Protein AF-A0A1I0HXC8-F1 (afdb_monomer)

Structure (mmCIF, N/CA/C/O backbone):
data_AF-A0A1I0HXC8-F1
#
_entry.id   AF-A0A1I0HXC8-F1
#
loop_
_atom_site.group_PDB
_atom_site.id
_atom_site.type_symbol
_atom_site.label_atom_id
_atom_site.label_alt_id
_atom_site.label_comp_id
_atom_site.label_asym_id
_atom_site.label_entity_id
_atom_site.label_seq_id
_atom_site.pdbx_PDB_ins_code
_atom_site.Cartn_x
_atom_site.Cartn_y
_atom_site.Cartn_z
_atom_site.occupancy
_atom_site.B_iso_or_equiv
_atom_site.auth_seq_id
_atom_site.auth_comp_id
_atom_site.auth_asym_id
_atom_site.auth_atom_id
_atom_site.pdbx_PDB_model_num
ATOM 1 N N . MET A 1 1 ? -51.363 14.131 -4.485 1.00 48.75 1 MET A N 1
ATOM 2 C CA . MET A 1 1 ? -50.932 13.413 -3.259 1.00 48.75 1 MET A CA 1
ATOM 3 C C . MET A 1 1 ? -49.757 12.447 -3.481 1.00 48.75 1 MET A C 1
ATOM 5 O O . MET A 1 1 ? -49.268 11.914 -2.499 1.00 48.75 1 MET A O 1
ATOM 9 N N . ILE A 1 2 ? -49.269 12.245 -4.717 1.00 50.69 2 ILE A N 1
ATOM 10 C CA . ILE A 1 2 ? -48.214 11.257 -5.032 1.00 50.69 2 ILE A CA 1
ATOM 11 C C . ILE A 1 2 ? -46.797 11.885 -5.026 1.00 50.69 2 ILE A C 1
ATOM 13 O O . ILE A 1 2 ? -45.843 11.235 -4.613 1.00 50.69 2 ILE A O 1
ATOM 17 N N . GLU A 1 3 ? -46.649 13.178 -5.350 1.00 42.16 3 GLU A N 1
ATOM 18 C CA . GLU A 1 3 ? -45.334 13.861 -5.391 1.00 42.16 3 GLU A CA 1
ATOM 19 C C . GLU A 1 3 ? -44.672 14.092 -4.021 1.00 42.16 3 GLU A C 1
ATOM 21 O O . GLU A 1 3 ? -43.449 14.072 -3.922 1.00 42.16 3 GLU A O 1
ATOM 26 N N . GLN A 1 4 ? -45.441 14.254 -2.937 1.00 41.28 4 GLN A N 1
ATOM 27 C CA . GLN A 1 4 ? -44.863 14.441 -1.593 1.00 41.28 4 GLN A CA 1
ATOM 28 C C . GLN A 1 4 ? -44.317 13.138 -0.979 1.00 41.28 4 GLN A C 1
ATOM 30 O O . GLN A 1 4 ? -43.534 13.191 -0.028 1.00 41.28 4 GLN A O 1
ATOM 35 N N . SER A 1 5 ? -44.714 11.979 -1.509 1.00 42.66 5 SER A N 1
ATOM 36 C CA . SER A 1 5 ? -44.310 10.660 -1.008 1.00 42.66 5 SER A CA 1
ATOM 37 C C . SER A 1 5 ? -42.947 10.238 -1.568 1.00 42.66 5 SER A C 1
ATOM 39 O O . SER A 1 5 ? -42.084 9.814 -0.804 1.00 42.66 5 SER A O 1
ATOM 41 N N . ALA A 1 6 ? -42.703 10.476 -2.863 1.00 50.31 6 ALA A N 1
ATOM 42 C CA . ALA A 1 6 ? -41.429 10.166 -3.520 1.00 50.31 6 ALA A CA 1
ATOM 43 C C . ALA A 1 6 ? -40.263 11.050 -3.024 1.00 50.31 6 ALA A C 1
ATOM 45 O O . ALA A 1 6 ? -39.146 10.571 -2.826 1.00 50.31 6 ALA A O 1
ATOM 46 N N . ASP A 1 7 ? -40.522 12.332 -2.744 1.00 50.56 7 ASP A N 1
ATOM 47 C CA . ASP A 1 7 ? -39.508 13.268 -2.228 1.00 50.56 7 ASP A CA 1
ATOM 48 C C . ASP A 1 7 ? -39.154 12.986 -0.745 1.00 50.56 7 ASP A C 1
ATOM 50 O O . ASP A 1 7 ? -38.022 13.190 -0.297 1.00 50.56 7 ASP A O 1
ATOM 54 N N . ARG A 1 8 ? -40.088 12.416 0.035 1.00 50.69 8 ARG A N 1
ATOM 55 C CA . ARG A 1 8 ? -39.819 11.929 1.403 1.00 50.69 8 ARG A CA 1
ATOM 56 C C . ARG A 1 8 ? -39.021 10.623 1.417 1.00 50.69 8 ARG A C 1
ATOM 58 O O . ARG A 1 8 ? -38.114 10.491 2.241 1.00 50.69 8 ARG A O 1
ATOM 65 N N . GLU A 1 9 ? -39.304 9.696 0.503 1.00 50.69 9 GLU A N 1
ATOM 66 C CA . GLU A 1 9 ? -38.545 8.446 0.354 1.00 50.69 9 GLU A CA 1
ATOM 67 C C . GLU A 1 9 ? -37.111 8.699 -0.135 1.00 50.69 9 GLU A C 1
ATOM 69 O O . GLU A 1 9 ? -36.164 8.194 0.471 1.00 50.69 9 GLU A O 1
ATOM 74 N N . GLY A 1 10 ? -36.915 9.575 -1.128 1.00 49.78 10 GLY A N 1
ATOM 75 C CA . GLY A 1 10 ? -35.583 9.948 -1.625 1.00 49.78 10 GLY A CA 1
ATOM 76 C C . GLY A 1 10 ? -34.698 10.633 -0.571 1.00 49.78 10 GLY A C 1
ATOM 77 O O . GLY A 1 10 ? -33.504 10.337 -0.462 1.00 49.78 10 GLY A O 1
ATOM 78 N N . ARG A 1 11 ? -35.272 11.501 0.277 1.00 55.66 11 ARG A N 1
ATOM 79 C CA . ARG A 1 11 ? -34.547 12.119 1.407 1.00 55.66 11 ARG A CA 1
ATOM 80 C C . ARG A 1 11 ? -34.251 11.119 2.527 1.00 55.66 11 ARG A C 1
ATOM 82 O O . ARG A 1 11 ? -33.168 11.175 3.111 1.00 55.66 11 ARG A O 1
ATOM 89 N N . GLY A 1 12 ? -35.175 10.197 2.806 1.00 50.25 12 GLY A N 1
ATOM 90 C CA . GLY A 1 12 ? -34.999 9.127 3.789 1.00 50.25 12 GLY A CA 1
ATOM 91 C C . GLY A 1 12 ? -33.905 8.130 3.400 1.00 50.25 12 GLY A C 1
ATOM 92 O O . GLY A 1 12 ? -33.081 7.776 4.244 1.00 50.25 12 GLY A O 1
ATOM 93 N N . GLN A 1 13 ? -33.841 7.743 2.122 1.00 55.69 13 GLN A N 1
ATOM 94 C CA . GLN A 1 13 ? -32.810 6.857 1.574 1.00 55.69 13 GLN A CA 1
ATOM 95 C C . GLN A 1 13 ? -31.428 7.523 1.632 1.00 55.69 13 GLN A C 1
ATOM 97 O O . GLN A 1 13 ? -30.495 6.957 2.194 1.00 55.69 13 GLN A O 1
ATOM 102 N N . LYS A 1 14 ? -31.319 8.779 1.173 1.00 54.75 14 LYS A N 1
ATOM 103 C CA . LYS A 1 14 ? -30.066 9.556 1.177 1.00 54.75 14 LYS A CA 1
ATOM 104 C C . LYS A 1 14 ? -29.538 9.840 2.587 1.00 54.75 14 LYS A C 1
ATOM 106 O O . LYS A 1 14 ? -28.330 9.887 2.806 1.00 54.75 14 LYS A O 1
ATOM 111 N N . HIS A 1 15 ? -30.425 10.041 3.561 1.00 59.41 15 HIS A N 1
ATOM 112 C CA . HIS A 1 15 ? -30.030 10.204 4.962 1.00 59.41 15 HIS A CA 1
ATOM 113 C C . HIS A 1 15 ? -29.574 8.878 5.588 1.00 59.41 15 HIS A C 1
ATOM 115 O O . HIS A 1 15 ? -28.667 8.869 6.423 1.00 59.41 15 HIS A O 1
ATOM 121 N N . ARG A 1 16 ? -30.198 7.757 5.206 1.00 68.06 16 ARG A N 1
ATOM 122 C CA . ARG A 1 16 ? -29.801 6.421 5.661 1.00 68.06 16 ARG A CA 1
ATOM 123 C C . ARG A 1 16 ? -28.420 6.062 5.111 1.00 68.06 16 ARG A C 1
ATOM 125 O O . ARG A 1 16 ? -27.560 5.697 5.897 1.00 68.06 16 ARG A O 1
ATOM 132 N N . ASP A 1 17 ? -28.192 6.314 3.826 1.00 70.56 17 ASP A N 1
ATOM 133 C CA . ASP A 1 17 ? -26.922 6.099 3.123 1.00 70.56 17 ASP A CA 1
ATOM 134 C C . ASP A 1 17 ? -25.765 6.903 3.743 1.00 70.56 17 ASP A C 1
ATOM 136 O O . ASP A 1 17 ? -24.746 6.357 4.153 1.00 70.56 17 ASP A O 1
ATOM 140 N N . ARG A 1 18 ? -25.992 8.196 4.015 1.00 74.62 18 ARG A N 1
ATOM 141 C CA . ARG A 1 18 ? -25.019 9.046 4.726 1.00 74.62 18 ARG A CA 1
ATOM 142 C C . ARG A 1 18 ? -24.671 8.546 6.127 1.00 74.62 18 ARG A C 1
ATOM 144 O O . ARG A 1 18 ? -23.549 8.744 6.590 1.00 74.62 18 ARG A O 1
ATOM 151 N N . ARG A 1 19 ? -25.639 7.957 6.835 1.00 73.06 19 ARG A N 1
ATOM 152 C CA . ARG A 1 19 ? -25.405 7.380 8.164 1.00 73.06 19 ARG A CA 1
ATOM 153 C C . ARG A 1 19 ? -24.614 6.078 8.051 1.00 73.06 19 ARG A C 1
ATOM 155 O O . ARG A 1 19 ? -23.717 5.874 8.864 1.00 73.06 19 ARG A O 1
ATOM 162 N N . THR A 1 20 ? -24.908 5.266 7.035 1.00 81.56 20 THR A N 1
ATOM 163 C CA . THR A 1 20 ? -24.158 4.054 6.688 1.00 81.56 20 THR A CA 1
ATOM 164 C C . THR A 1 20 ? -22.688 4.378 6.430 1.00 81.56 20 THR A C 1
ATOM 166 O O . THR A 1 20 ? -21.809 3.847 7.108 1.00 81.56 20 THR A O 1
ATOM 169 N N . ASP A 1 21 ? -22.420 5.345 5.553 1.00 84.94 21 ASP A N 1
ATOM 170 C CA . ASP A 1 21 ? -21.060 5.773 5.209 1.00 84.94 21 ASP A CA 1
ATOM 171 C C . ASP A 1 21 ? -20.293 6.333 6.402 1.00 84.94 21 ASP A C 1
ATOM 173 O O . ASP A 1 21 ? -19.100 6.075 6.573 1.00 84.94 21 ASP A O 1
ATOM 177 N N . ARG A 1 22 ? -20.973 7.119 7.242 1.00 89.00 22 ARG A N 1
ATOM 178 C CA . ARG A 1 22 ? -20.357 7.704 8.430 1.00 89.00 22 ARG A CA 1
ATOM 179 C C . ARG A 1 22 ? -19.921 6.623 9.414 1.00 89.00 22 ARG A C 1
ATOM 181 O O . ARG A 1 22 ? -18.763 6.619 9.817 1.00 89.00 22 ARG A O 1
ATOM 188 N N . THR A 1 23 ? -20.815 5.700 9.762 1.00 91.81 23 THR A N 1
ATOM 189 C CA . THR A 1 23 ? -20.491 4.622 10.703 1.00 91.81 23 THR A CA 1
ATOM 190 C C . THR A 1 23 ? -19.412 3.696 10.142 1.00 91.81 23 THR A C 1
ATOM 192 O O . THR A 1 23 ? -18.503 3.310 10.873 1.00 91.81 23 THR A O 1
ATOM 195 N N . ARG A 1 24 ? -19.438 3.403 8.836 1.00 93.12 24 ARG A N 1
ATOM 196 C CA . ARG A 1 24 ? -18.366 2.655 8.164 1.00 93.12 24 ARG A CA 1
ATOM 197 C C . ARG A 1 24 ? -17.007 3.341 8.337 1.00 93.12 24 ARG A C 1
ATOM 199 O O . ARG A 1 24 ? -16.054 2.699 8.766 1.00 93.12 24 ARG A O 1
ATOM 206 N N . LYS A 1 25 ? -16.928 4.654 8.091 1.00 90.94 25 LYS A N 1
ATOM 207 C CA . LYS A 1 25 ? -15.699 5.451 8.274 1.00 90.94 25 LYS A CA 1
ATOM 208 C C . LYS A 1 25 ? -15.216 5.488 9.722 1.00 90.94 25 LYS A C 1
ATOM 210 O O . LYS A 1 25 ? -14.010 5.443 9.960 1.00 90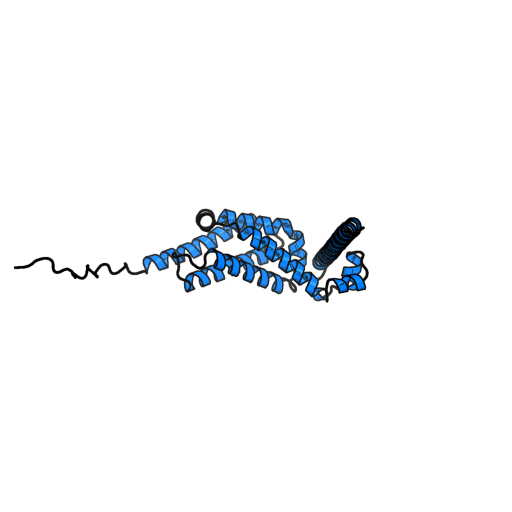.94 25 LYS A O 1
ATOM 215 N N . GLU A 1 26 ? -16.136 5.564 10.681 1.00 93.88 26 GLU A N 1
ATOM 216 C CA . GLU A 1 26 ? -15.817 5.524 12.112 1.00 93.88 26 GLU A CA 1
ATOM 217 C C . GLU A 1 26 ? -15.200 4.166 12.495 1.00 93.88 26 GLU A C 1
ATOM 219 O O . GLU A 1 26 ? -14.165 4.141 13.164 1.00 93.88 26 GLU A O 1
ATOM 224 N N . ILE A 1 27 ? -15.750 3.053 11.987 1.00 96.12 27 ILE A N 1
ATOM 225 C CA . ILE A 1 27 ? -15.202 1.700 12.189 1.00 96.12 27 ILE A CA 1
ATOM 226 C C . ILE A 1 27 ? -13.804 1.561 11.576 1.00 96.12 27 ILE A C 1
ATOM 228 O O . ILE A 1 27 ? -12.892 1.096 12.260 1.00 96.12 27 ILE A O 1
ATOM 232 N N . LEU A 1 28 ? -13.611 1.994 10.325 1.00 91.81 28 LEU A N 1
ATOM 233 C CA . LEU A 1 28 ? -12.300 1.951 9.661 1.00 91.81 28 LEU A CA 1
ATOM 234 C C . LEU A 1 28 ? -11.253 2.754 10.437 1.00 91.81 28 LEU A C 1
ATOM 236 O O . LEU A 1 28 ? -10.152 2.276 10.690 1.00 91.81 28 LEU A O 1
ATOM 240 N N . SER A 1 29 ? -11.619 3.960 10.876 1.00 89.31 29 SER A N 1
ATOM 241 C CA . SER A 1 29 ? -10.724 4.836 11.637 1.00 89.31 29 SER A CA 1
ATOM 242 C C . SER A 1 29 ? -10.365 4.248 13.004 1.00 89.31 29 SER A C 1
ATOM 244 O O . SER A 1 29 ? -9.238 4.404 13.470 1.00 89.31 29 SER A O 1
ATOM 246 N N . ALA A 1 30 ? -11.315 3.580 13.663 1.00 94.00 30 ALA A N 1
ATOM 247 C CA . ALA A 1 30 ? -11.081 2.891 14.926 1.00 94.00 30 ALA A CA 1
ATOM 248 C C . ALA A 1 30 ? -10.145 1.690 14.755 1.00 94.00 30 ALA A C 1
ATOM 250 O O . ALA A 1 30 ? -9.174 1.563 15.499 1.00 94.00 30 ALA A O 1
ATOM 251 N N . MET A 1 31 ? -10.400 0.852 13.748 1.00 91.75 31 MET A N 1
ATOM 252 C CA . MET A 1 31 ? -9.528 -0.269 13.399 1.00 91.75 31 MET A CA 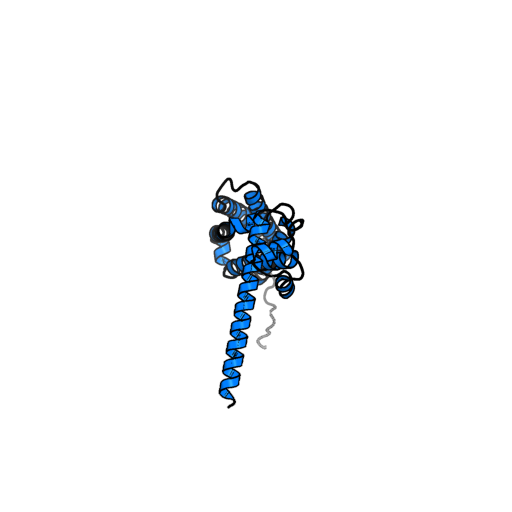1
ATOM 253 C C . MET A 1 31 ? -8.107 0.212 13.107 1.00 91.75 31 MET A C 1
ATOM 255 O O . MET A 1 31 ? -7.145 -0.321 13.652 1.00 91.75 31 MET A O 1
ATOM 259 N N . PHE A 1 32 ? -7.988 1.288 12.333 1.00 84.81 32 PHE A N 1
ATOM 260 C CA . PHE A 1 32 ? -6.714 1.898 12.003 1.00 84.81 32 PHE A CA 1
ATOM 261 C C . PHE A 1 32 ? -5.908 2.314 13.253 1.00 84.81 32 PHE A C 1
ATOM 263 O O . PHE A 1 32 ? -4.746 1.937 13.412 1.00 84.81 32 PHE A O 1
ATOM 270 N N . ARG A 1 33 ? -6.539 3.018 14.203 1.00 86.00 33 ARG A N 1
ATOM 271 C CA . ARG A 1 33 ? -5.888 3.397 15.472 1.00 86.00 33 ARG A CA 1
ATOM 272 C C . ARG A 1 33 ? -5.469 2.192 16.316 1.00 86.00 33 ARG A C 1
ATOM 274 O O . ARG A 1 33 ? -4.495 2.289 17.062 1.00 86.00 33 ARG A O 1
ATOM 281 N N . LEU A 1 34 ? -6.212 1.088 16.242 1.00 89.94 34 LEU A N 1
ATOM 282 C CA . LEU A 1 34 ? -5.912 -0.139 16.980 1.00 89.94 34 LEU A CA 1
ATOM 283 C C . LEU A 1 34 ? -4.725 -0.894 16.370 1.00 89.94 34 LEU A C 1
ATOM 285 O O . LEU A 1 34 ? -3.844 -1.301 17.126 1.00 89.94 34 LEU A O 1
ATOM 289 N N . LEU A 1 35 ? -4.660 -0.999 15.039 1.00 84.62 35 LEU A N 1
ATOM 290 C CA . LEU A 1 35 ? -3.526 -1.585 14.312 1.00 84.62 35 LEU A CA 1
ATOM 291 C C . LEU A 1 35 ? -2.215 -0.836 14.598 1.00 84.62 35 LEU A C 1
ATOM 293 O O . LEU A 1 35 ? -1.175 -1.449 14.801 1.00 84.62 35 LEU A O 1
ATOM 297 N N . GLY A 1 36 ? -2.276 0.489 14.775 1.00 78.69 36 GLY A N 1
ATOM 298 C CA . GLY A 1 36 ? -1.133 1.294 15.231 1.00 78.69 36 GLY A CA 1
ATOM 299 C C . GLY A 1 36 ? -0.578 0.933 16.619 1.00 78.69 36 GLY A C 1
ATOM 300 O O . GLY A 1 36 ? 0.475 1.438 17.002 1.00 78.69 36 GLY A O 1
ATOM 301 N N . ARG A 1 37 ? -1.279 0.106 17.406 1.00 83.94 37 ARG A N 1
ATOM 302 C CA . ARG A 1 37 ? -0.920 -0.218 18.799 1.00 83.94 37 ARG A CA 1
ATOM 303 C C . ARG A 1 37 ? -0.686 -1.709 19.041 1.00 83.94 37 ARG A C 1
ATOM 305 O O . ARG A 1 37 ? 0.025 -2.044 19.986 1.00 83.94 37 ARG A O 1
ATOM 312 N N . LYS A 1 38 ? -1.314 -2.595 18.262 1.00 84.31 38 LYS A N 1
ATOM 313 C CA . LYS A 1 38 ? -1.267 -4.053 18.449 1.00 84.31 38 LYS A CA 1
ATOM 314 C C . LYS A 1 38 ? -1.647 -4.802 17.162 1.00 84.31 38 LYS A C 1
ATOM 316 O O . LYS A 1 38 ? -2.411 -4.250 16.373 1.00 84.31 38 LYS A O 1
ATOM 321 N N . PRO A 1 39 ? -1.166 -6.044 16.972 1.00 84.69 39 PRO A N 1
ATOM 322 C CA . PRO A 1 39 ? -1.456 -6.825 15.768 1.00 84.69 39 PRO A CA 1
ATOM 323 C C . PRO A 1 39 ? -2.941 -7.191 15.653 1.00 84.69 39 PRO A C 1
ATOM 325 O O . PRO A 1 39 ? -3.637 -7.302 16.675 1.00 84.69 39 PRO A O 1
ATOM 328 N N . LEU A 1 40 ? -3.406 -7.456 14.423 1.00 86.19 40 LEU A N 1
ATOM 329 C CA . LEU A 1 40 ? -4.787 -7.871 14.127 1.00 86.19 40 LEU A 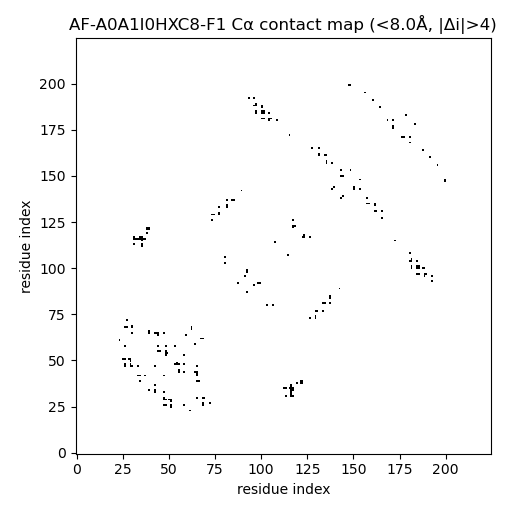CA 1
ATOM 330 C C . LEU A 1 40 ? -5.270 -9.004 15.038 1.00 86.19 40 LEU A C 1
ATOM 332 O O . LEU A 1 40 ? -6.396 -8.963 15.541 1.00 86.19 40 LEU A O 1
ATOM 336 N N . SER A 1 41 ? -4.409 -9.998 15.271 1.00 87.00 41 SER A N 1
ATOM 337 C CA . SER A 1 41 ? -4.686 -11.206 16.061 1.00 87.00 41 SER A CA 1
ATOM 338 C C . SER A 1 41 ? -5.191 -10.913 17.483 1.00 87.00 41 SER A C 1
ATOM 340 O O . SER A 1 41 ? -5.872 -11.743 18.088 1.00 87.00 41 SER A O 1
ATOM 342 N N . GLN A 1 42 ? -4.903 -9.718 18.009 1.00 90.62 42 GLN A N 1
ATOM 343 C CA . GLN A 1 42 ? -5.285 -9.266 19.347 1.00 90.62 42 GLN A CA 1
ATOM 344 C C . GLN A 1 42 ? -6.405 -8.215 19.345 1.00 90.62 42 GLN A C 1
ATOM 346 O O . GLN A 1 42 ? -6.797 -7.735 20.415 1.00 90.62 42 GLN A O 1
ATOM 351 N N . ILE A 1 43 ? -6.908 -7.800 18.180 1.00 92.44 43 ILE A N 1
ATOM 352 C CA . ILE A 1 43 ? -7.984 -6.812 18.065 1.00 92.44 43 ILE A CA 1
ATOM 353 C C . ILE A 1 43 ? -9.340 -7.516 18.152 1.00 92.44 43 ILE A C 1
ATOM 355 O O . ILE A 1 43 ? -9.654 -8.414 17.376 1.00 92.44 43 ILE A O 1
ATOM 359 N N . THR A 1 44 ? -10.193 -7.073 19.080 1.00 97.06 44 THR A N 1
ATOM 360 C CA . THR A 1 44 ? -11.548 -7.619 19.239 1.00 97.06 44 THR A CA 1
ATOM 361 C C . THR A 1 44 ? -12.628 -6.674 18.711 1.00 97.06 44 THR A C 1
ATOM 363 O O . THR A 1 44 ? -12.494 -5.452 18.748 1.00 97.06 44 THR A O 1
ATOM 366 N N . VAL A 1 45 ? -13.779 -7.234 18.318 1.00 97.88 45 VAL A N 1
ATOM 367 C CA . VAL A 1 45 ? -14.976 -6.451 17.941 1.00 97.88 45 VAL A CA 1
ATOM 368 C C . VAL A 1 45 ? -15.391 -5.474 19.046 1.00 97.88 45 VAL A C 1
ATOM 370 O O . VAL A 1 45 ? -15.857 -4.376 18.759 1.00 97.88 45 VAL A O 1
ATOM 373 N N . THR A 1 46 ? -15.237 -5.860 20.315 1.00 97.81 46 THR A N 1
ATOM 374 C CA . THR A 1 46 ? -15.582 -5.003 21.459 1.00 97.81 46 THR A CA 1
ATOM 375 C C . THR A 1 46 ? -14.720 -3.746 21.497 1.00 97.81 46 THR A C 1
ATOM 377 O O . THR A 1 46 ? -15.235 -2.664 21.762 1.00 97.81 46 THR A O 1
ATOM 380 N N . GLU A 1 47 ? -13.426 -3.878 21.223 1.00 97.69 47 GLU A N 1
ATOM 381 C CA . GLU A 1 47 ? -12.506 -2.744 21.218 1.00 97.69 47 GLU A CA 1
ATOM 382 C C . GLU A 1 47 ? -12.747 -1.834 20.024 1.00 97.69 47 GLU A C 1
ATOM 384 O O . GLU A 1 47 ? -12.814 -0.626 20.216 1.00 97.69 47 GLU A O 1
ATOM 389 N N . ILE A 1 48 ? -12.973 -2.396 18.831 1.00 97.69 48 ILE A N 1
ATOM 390 C CA . ILE A 1 48 ? -13.326 -1.598 17.647 1.00 97.69 48 ILE A CA 1
ATOM 391 C C . ILE A 1 48 ? -14.622 -0.828 17.901 1.00 97.69 48 ILE A C 1
ATOM 393 O O . ILE A 1 48 ? -14.681 0.375 17.669 1.00 97.69 48 ILE A O 1
ATOM 397 N N . ALA A 1 49 ? -15.654 -1.501 18.419 1.00 97.56 49 ALA A N 1
ATOM 398 C CA . ALA A 1 49 ? -16.938 -0.873 18.706 1.00 97.56 49 ALA A CA 1
ATOM 399 C C . ALA A 1 49 ? -16.801 0.262 19.735 1.00 97.56 49 ALA A C 1
ATOM 401 O O . ALA A 1 49 ? -17.380 1.328 19.551 1.00 97.56 49 ALA A O 1
ATOM 402 N N . LYS A 1 50 ? -15.990 0.060 20.781 1.00 97.69 50 LYS A N 1
ATOM 403 C CA . LYS A 1 50 ? -15.703 1.086 21.790 1.00 97.69 50 LYS A CA 1
ATOM 404 C C . LYS A 1 50 ? -14.929 2.271 21.204 1.00 97.69 50 LYS A C 1
ATOM 406 O O . LYS A 1 50 ? -15.278 3.411 21.472 1.00 97.69 50 LYS A O 1
ATOM 411 N N . GLU A 1 51 ? -13.891 2.007 20.417 1.00 97.12 51 GLU A N 1
ATOM 412 C CA . GLU A 1 51 ? -13.030 3.028 19.803 1.00 97.12 51 GLU A CA 1
ATOM 413 C C . GLU A 1 51 ? -13.754 3.821 18.694 1.00 97.12 51 GLU A C 1
ATOM 415 O O . GLU A 1 51 ? -13.395 4.968 18.423 1.00 97.12 51 GLU A O 1
ATOM 420 N N . ALA A 1 52 ? -14.777 3.229 18.067 1.00 96.31 52 ALA A N 1
ATOM 421 C CA . ALA A 1 52 ? -15.654 3.868 17.081 1.00 96.31 52 ALA A CA 1
ATOM 422 C C . ALA A 1 52 ? -16.908 4.526 17.692 1.00 96.31 52 ALA A C 1
ATOM 424 O O . ALA A 1 52 ? -17.688 5.106 16.945 1.00 96.31 52 ALA A O 1
ATOM 425 N N . ASP A 1 53 ? -17.119 4.425 19.010 1.00 96.50 53 ASP A N 1
ATOM 426 C CA . ASP A 1 53 ? -18.330 4.887 19.710 1.00 96.50 53 ASP A CA 1
ATOM 427 C C . ASP A 1 53 ? -19.645 4.303 19.143 1.00 96.50 53 ASP A C 1
ATOM 429 O O . ASP A 1 53 ? -20.631 4.994 18.880 1.00 96.50 53 ASP A O 1
ATOM 433 N N . ILE A 1 54 ? -19.668 2.981 18.932 1.00 96.19 54 ILE A N 1
ATOM 434 C CA . ILE A 1 54 ? -20.841 2.249 18.436 1.00 96.19 54 ILE A CA 1
ATOM 435 C C . ILE A 1 54 ? -21.165 1.019 19.286 1.00 96.19 54 ILE A C 1
ATOM 437 O O . ILE A 1 54 ? -20.330 0.436 19.975 1.00 96.19 54 ILE A O 1
ATOM 441 N N . ASN A 1 55 ? -22.401 0.534 19.167 1.00 95.75 55 ASN A N 1
ATOM 442 C CA . ASN A 1 55 ? -22.778 -0.758 19.732 1.00 95.75 55 ASN A CA 1
ATOM 443 C C . ASN A 1 55 ? -22.162 -1.917 18.933 1.00 95.75 55 ASN A C 1
ATOM 445 O O . ASN A 1 55 ? -22.134 -1.888 17.702 1.00 95.75 55 ASN A O 1
ATOM 449 N N . ARG A 1 56 ? -21.805 -3.020 19.608 1.00 96.56 56 ARG A N 1
ATOM 450 C CA . ARG A 1 56 ? -21.328 -4.256 18.944 1.00 96.56 56 ARG A CA 1
ATOM 451 C C . ARG A 1 56 ? -22.306 -4.783 17.886 1.00 96.56 56 ARG A C 1
ATOM 453 O O . ARG A 1 56 ? -21.884 -5.268 16.846 1.00 96.56 56 ARG A O 1
ATOM 460 N N . LYS A 1 57 ? -23.618 -4.662 18.123 1.00 96.06 57 LYS A N 1
ATOM 461 C CA . LYS A 1 57 ? -24.647 -5.041 17.136 1.00 96.06 57 LYS A CA 1
ATOM 462 C C . LYS A 1 57 ? -24.566 -4.186 15.865 1.00 96.06 57 LYS A C 1
ATOM 464 O O . LYS A 1 57 ? -24.788 -4.702 14.774 1.00 96.06 57 LYS A O 1
ATOM 469 N N . THR A 1 58 ? -24.224 -2.905 16.007 1.00 94.31 58 THR A N 1
ATOM 470 C CA . THR A 1 58 ? -23.997 -2.006 14.872 1.00 94.31 58 THR A CA 1
ATOM 471 C C . THR A 1 58 ? -22.788 -2.465 14.070 1.00 94.31 58 THR A C 1
ATOM 473 O O . THR A 1 58 ? -22.911 -2.569 12.862 1.00 94.31 58 THR A O 1
ATOM 476 N N . PHE A 1 59 ? -21.671 -2.831 14.713 1.00 97.06 59 PHE A N 1
ATOM 477 C CA . PHE A 1 59 ? -20.496 -3.373 14.013 1.00 97.06 59 PHE A CA 1
ATOM 478 C C . PHE A 1 59 ? -20.861 -4.552 13.098 1.00 97.06 59 PHE A C 1
ATOM 480 O O . PHE A 1 59 ? -20.559 -4.522 11.908 1.00 97.06 59 PHE A O 1
ATOM 487 N N . TYR A 1 60 ? -21.599 -5.536 13.626 1.00 96.06 60 TYR A N 1
ATOM 488 C CA . TYR A 1 60 ? -22.011 -6.721 12.863 1.00 96.06 60 TYR A CA 1
ATOM 489 C C . TYR A 1 60 ? -23.004 -6.439 11.726 1.00 96.06 60 TYR A C 1
ATOM 491 O O . TYR A 1 60 ? -23.298 -7.331 10.939 1.00 96.06 60 TYR A O 1
ATOM 499 N N . THR A 1 61 ? -23.525 -5.214 11.619 1.00 95.31 61 THR A N 1
ATOM 500 C CA . THR A 1 61 ? -24.306 -4.787 10.447 1.00 95.31 61 THR A CA 1
ATOM 501 C C . THR A 1 61 ? -23.404 -4.487 9.242 1.00 95.31 61 THR A C 1
ATOM 503 O O . THR A 1 61 ? -23.876 -4.549 8.114 1.00 95.31 61 THR A O 1
ATOM 506 N N . TYR A 1 62 ? -22.122 -4.177 9.472 1.00 94.31 62 TYR A N 1
ATOM 507 C CA . TYR A 1 62 ? -21.157 -3.809 8.430 1.00 94.31 62 TYR A CA 1
ATOM 508 C C . TYR A 1 62 ? -20.104 -4.892 8.200 1.00 94.31 62 TYR A C 1
ATOM 510 O O . TYR A 1 62 ? -19.739 -5.142 7.058 1.00 94.31 62 TYR A O 1
ATOM 518 N N . TYR A 1 63 ? -19.627 -5.545 9.265 1.00 96.62 63 TYR A N 1
ATOM 519 C CA . TYR A 1 63 ? -18.500 -6.474 9.182 1.00 96.62 63 TYR A CA 1
ATOM 520 C C . TYR A 1 63 ? -18.738 -7.744 9.987 1.00 96.62 63 TYR A C 1
ATOM 522 O O . TYR A 1 63 ? -19.242 -7.709 11.110 1.00 96.62 63 TYR A O 1
ATOM 530 N N . ALA A 1 64 ? -18.307 -8.877 9.435 1.00 96.06 64 ALA A N 1
ATOM 531 C CA . ALA A 1 64 ? -18.414 -10.167 10.109 1.00 96.06 64 ALA A CA 1
ATOM 532 C C . ALA A 1 64 ? -17.425 -10.301 11.281 1.00 96.06 64 ALA A C 1
ATOM 534 O O . ALA A 1 64 ? -17.738 -10.928 12.292 1.00 96.06 64 ALA A O 1
ATOM 535 N N . ASN A 1 65 ? -16.226 -9.730 11.150 1.00 95.81 65 ASN A N 1
ATOM 536 C CA . ASN A 1 65 ? -15.133 -9.836 12.115 1.00 95.81 65 ASN A CA 1
ATOM 537 C C . ASN A 1 65 ? -14.093 -8.711 11.878 1.00 95.81 65 ASN A C 1
ATOM 539 O O . ASN A 1 65 ? -14.218 -7.977 10.898 1.00 95.81 65 ASN A O 1
ATOM 543 N N . PRO A 1 66 ? -13.083 -8.549 12.757 1.00 94.50 66 PRO A N 1
ATOM 544 C CA . PRO A 1 66 ? -12.008 -7.567 12.573 1.00 94.50 66 PRO A CA 1
ATOM 545 C C . PRO A 1 66 ? -11.211 -7.724 11.270 1.00 94.50 66 PRO A C 1
ATOM 547 O O . PRO A 1 66 ? -10.861 -6.717 10.663 1.00 94.50 66 PRO A O 1
ATOM 550 N N . ALA A 1 67 ? -10.974 -8.958 10.809 1.00 90.88 67 ALA A N 1
ATOM 551 C CA . ALA A 1 67 ? -10.227 -9.213 9.574 1.00 90.88 67 ALA A CA 1
ATOM 552 C C . ALA A 1 67 ? -10.940 -8.633 8.342 1.00 90.88 67 ALA A C 1
ATOM 554 O O . ALA A 1 67 ? -10.294 -8.009 7.514 1.00 90.88 67 ALA A O 1
ATOM 555 N N . ALA A 1 68 ? -12.274 -8.705 8.282 1.00 94.25 68 ALA A N 1
ATOM 556 C CA . ALA A 1 68 ? -13.053 -8.077 7.212 1.00 94.25 68 ALA A CA 1
ATOM 557 C C . ALA A 1 68 ? -12.902 -6.542 7.175 1.00 94.25 68 ALA A C 1
ATOM 559 O O . ALA A 1 68 ? -13.019 -5.935 6.114 1.00 94.25 68 ALA A O 1
ATOM 560 N N . VAL A 1 69 ? -12.645 -5.901 8.323 1.00 93.50 69 VAL A N 1
ATOM 561 C CA . VAL A 1 69 ? -12.354 -4.459 8.370 1.00 93.50 69 VAL A CA 1
ATOM 562 C C . VAL A 1 69 ? -10.957 -4.184 7.819 1.00 93.50 69 VAL A C 1
ATOM 564 O O . VAL A 1 69 ? -10.777 -3.228 7.072 1.00 93.50 69 VAL A O 1
ATOM 567 N N . GLN A 1 70 ? -9.975 -5.018 8.172 1.00 87.88 70 GLN A N 1
ATOM 568 C CA . GLN A 1 70 ? -8.624 -4.916 7.622 1.00 87.88 70 GLN A CA 1
ATOM 569 C C . GLN A 1 70 ? -8.605 -5.154 6.112 1.00 87.88 70 GLN A C 1
ATOM 571 O O . GLN A 1 70 ? -7.964 -4.388 5.403 1.00 87.88 70 GLN A O 1
ATOM 576 N N . ASP A 1 71 ? -9.340 -6.146 5.612 1.00 89.62 71 ASP A N 1
ATOM 577 C CA . ASP A 1 71 ? -9.450 -6.398 4.175 1.00 89.62 71 ASP A CA 1
ATOM 578 C C . ASP A 1 71 ? -9.924 -5.153 3.427 1.00 89.62 71 ASP A C 1
ATOM 580 O O . ASP A 1 71 ? -9.340 -4.773 2.418 1.00 89.62 71 ASP A O 1
ATOM 584 N N . GLU A 1 72 ? -10.931 -4.464 3.962 1.00 90.88 72 GLU A N 1
ATOM 585 C CA . GLU A 1 72 ? -11.445 -3.240 3.361 1.00 90.88 72 GLU A CA 1
ATOM 586 C C . GLU A 1 72 ? -10.436 -2.078 3.399 1.00 90.88 72 GLU A C 1
ATOM 588 O O . GLU A 1 72 ? -10.341 -1.303 2.444 1.00 90.88 72 GLU A O 1
ATOM 593 N N . ILE A 1 73 ? -9.683 -1.958 4.495 1.00 85.94 73 ILE A N 1
ATOM 594 C CA . ILE A 1 73 ? -8.578 -1.002 4.651 1.00 85.94 73 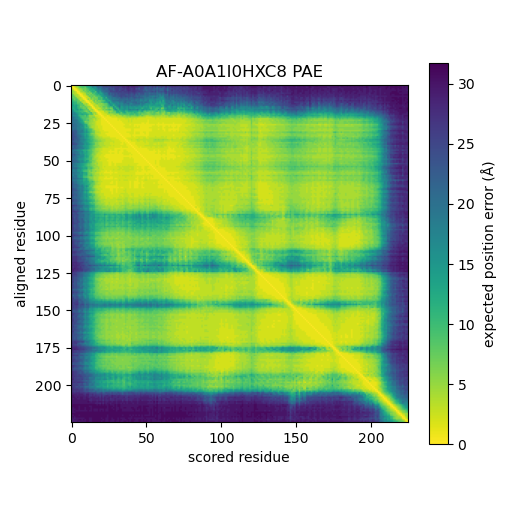ILE A CA 1
ATOM 595 C C . ILE A 1 73 ? -7.498 -1.272 3.593 1.00 85.94 73 ILE A C 1
ATOM 597 O O . ILE A 1 73 ? -7.063 -0.344 2.911 1.00 85.94 73 ILE A O 1
ATOM 601 N N . GLU A 1 74 ? -7.088 -2.529 3.426 1.00 86.25 74 GLU A N 1
ATOM 602 C CA . GLU A 1 74 ? -6.113 -2.947 2.416 1.00 86.25 74 GLU A CA 1
ATOM 603 C C . GLU A 1 74 ? -6.621 -2.690 0.992 1.00 86.25 74 GLU A C 1
ATOM 605 O O . GLU A 1 74 ? -5.886 -2.161 0.162 1.00 86.25 74 GLU A O 1
ATOM 610 N N . ASP A 1 75 ? -7.884 -3.001 0.706 1.00 88.31 75 ASP A N 1
ATOM 611 C CA . ASP A 1 75 ? -8.478 -2.776 -0.613 1.00 88.31 75 ASP A CA 1
ATOM 612 C C . ASP A 1 75 ? -8.545 -1.280 -0.951 1.00 88.31 75 ASP A C 1
ATOM 614 O O . ASP A 1 75 ? -8.345 -0.881 -2.100 1.00 88.31 75 ASP A O 1
ATOM 618 N N . GLU A 1 76 ? -8.804 -0.425 0.041 1.00 84.69 76 GLU A N 1
ATOM 619 C CA . GLU A 1 76 ? -8.767 1.025 -0.137 1.00 84.69 76 GLU A CA 1
ATOM 620 C C . GLU A 1 76 ? -7.353 1.535 -0.430 1.00 84.69 76 GLU A C 1
ATOM 622 O O . GLU A 1 76 ? -7.179 2.373 -1.316 1.00 84.69 76 GLU A O 1
ATOM 627 N N . LEU A 1 77 ? -6.336 0.993 0.244 1.00 80.88 77 LEU A N 1
ATOM 628 C CA . LEU A 1 77 ? -4.941 1.301 -0.073 1.00 80.88 77 LEU A CA 1
ATOM 629 C C . LEU A 1 77 ? -4.601 0.922 -1.508 1.00 80.88 77 LEU A C 1
ATOM 631 O O . LEU A 1 77 ? -4.075 1.734 -2.268 1.00 80.88 77 LEU A O 1
ATOM 635 N N . VAL A 1 78 ? -4.937 -0.306 -1.887 1.00 85.19 78 VAL A N 1
ATOM 636 C CA . VAL A 1 78 ? -4.695 -0.830 -3.228 1.00 85.19 78 VAL A CA 1
ATOM 637 C C . VAL A 1 78 ? -5.370 0.050 -4.278 1.00 85.19 78 VAL A C 1
ATOM 639 O O . VAL A 1 78 ? -4.739 0.377 -5.280 1.00 85.19 78 VAL A O 1
ATOM 642 N N . ARG A 1 79 ? -6.604 0.514 -4.030 1.00 86.50 79 ARG A N 1
ATOM 643 C CA . ARG A 1 79 ? -7.293 1.474 -4.907 1.00 86.50 79 ARG A CA 1
ATOM 644 C C . ARG A 1 79 ? -6.550 2.803 -5.028 1.00 86.50 79 ARG A C 1
ATOM 646 O O . ARG A 1 79 ? -6.440 3.321 -6.136 1.00 86.50 79 ARG A O 1
ATOM 653 N N . GLN A 1 80 ? -6.034 3.357 -3.932 1.00 82.31 80 GLN A N 1
ATOM 654 C CA . GLN A 1 80 ? -5.300 4.629 -3.959 1.00 82.31 80 GLN A CA 1
ATOM 655 C C . GLN A 1 80 ? -3.981 4.522 -4.730 1.00 82.31 80 GLN A C 1
ATOM 657 O O . GLN A 1 80 ? -3.675 5.400 -5.537 1.00 82.31 80 GLN A O 1
ATOM 662 N N . PHE A 1 81 ? -3.228 3.437 -4.529 1.00 80.81 81 PHE A N 1
ATOM 663 C CA . PHE A 1 81 ? -2.032 3.157 -5.327 1.00 80.81 81 PHE A CA 1
ATOM 664 C C . PHE A 1 81 ? -2.378 2.922 -6.794 1.00 80.81 81 PHE A C 1
ATOM 666 O O . PHE A 1 81 ? -1.770 3.545 -7.660 1.00 80.81 81 PHE A O 1
ATOM 673 N N . GLY A 1 82 ? -3.382 2.090 -7.076 1.00 83.81 82 GLY A N 1
ATOM 674 C CA . GLY A 1 82 ? -3.839 1.822 -8.436 1.00 83.81 82 GLY A CA 1
ATOM 675 C C . GLY A 1 82 ? -4.219 3.106 -9.169 1.00 83.81 82 GLY A C 1
ATOM 676 O O . GLY A 1 82 ? -3.740 3.338 -10.272 1.00 83.81 82 GLY A O 1
ATOM 677 N N . ALA A 1 83 ? -4.979 4.000 -8.530 1.00 83.50 83 ALA A N 1
ATOM 678 C CA . ALA A 1 83 ? -5.353 5.290 -9.110 1.00 83.50 83 ALA A CA 1
ATOM 679 C C . ALA A 1 83 ? -4.143 6.192 -9.412 1.00 83.50 83 ALA A C 1
ATOM 681 O O . ALA A 1 83 ? -4.108 6.832 -10.458 1.00 83.50 83 ALA A O 1
ATOM 682 N N . ALA A 1 84 ? -3.131 6.226 -8.538 1.00 78.69 84 ALA A N 1
ATOM 683 C CA . ALA A 1 84 ? -1.920 7.014 -8.779 1.00 78.69 84 ALA A CA 1
ATOM 684 C C . ALA A 1 84 ? -1.097 6.486 -9.967 1.00 78.69 84 ALA A C 1
ATOM 686 O O . ALA A 1 84 ? -0.440 7.251 -10.667 1.00 78.69 84 ALA A O 1
ATOM 687 N N . ILE A 1 85 ? -1.131 5.174 -10.194 1.00 78.06 85 ILE A N 1
ATOM 688 C CA . ILE A 1 85 ? -0.389 4.490 -11.260 1.00 78.06 85 ILE A CA 1
ATOM 689 C C . ILE A 1 85 ? -1.187 4.500 -12.571 1.00 78.06 85 ILE A C 1
ATOM 691 O O . ILE A 1 85 ? -0.602 4.522 -13.653 1.00 78.06 85 ILE A O 1
ATOM 695 N N . HIS A 1 86 ? -2.517 4.545 -12.484 1.00 78.06 86 HIS A N 1
ATOM 696 C CA . HIS A 1 86 ? -3.425 4.504 -13.625 1.00 78.06 86 HIS A CA 1
ATOM 697 C C . HIS A 1 86 ? -3.265 5.689 -14.580 1.00 78.06 86 HIS A C 1
ATOM 699 O O . HIS A 1 86 ? -3.653 5.575 -15.731 1.00 78.06 86 HIS A O 1
ATOM 705 N N . ASP A 1 87 ? -2.687 6.818 -14.188 1.00 73.81 87 ASP A N 1
ATOM 706 C CA . ASP A 1 87 ? -2.487 7.942 -15.118 1.00 73.81 87 ASP A CA 1
ATOM 707 C C . ASP A 1 87 ? -1.063 7.988 -15.693 1.00 73.81 87 ASP A C 1
ATOM 709 O O . ASP A 1 87 ? -0.688 8.930 -16.386 1.00 73.81 87 ASP A O 1
ATOM 713 N N . MET A 1 88 ? -0.266 6.947 -15.446 1.00 75.94 88 MET A N 1
ATOM 714 C CA . MET A 1 88 ? 1.104 6.860 -15.934 1.00 75.94 88 MET A CA 1
ATOM 715 C C . MET A 1 88 ? 1.167 6.495 -17.414 1.00 75.94 88 MET A C 1
ATOM 717 O O . MET A 1 88 ? 0.597 5.489 -17.847 1.00 75.94 88 MET A O 1
ATOM 721 N N . ASP A 1 89 ? 1.939 7.263 -18.170 1.00 78.75 89 ASP A N 1
ATOM 722 C CA . ASP A 1 89 ? 2.316 6.931 -19.535 1.00 78.75 89 ASP A CA 1
ATOM 723 C C . ASP A 1 89 ? 3.691 6.240 -19.590 1.00 78.75 89 ASP A C 1
ATOM 725 O O . ASP A 1 89 ? 4.625 6.587 -18.859 1.00 78.75 89 ASP A O 1
ATOM 729 N N . LEU A 1 90 ? 3.813 5.238 -20.470 1.00 76.56 90 LEU A N 1
ATOM 730 C CA . LEU A 1 90 ? 5.037 4.441 -20.612 1.00 76.56 90 LEU A CA 1
ATOM 731 C C . LEU A 1 90 ? 6.226 5.297 -21.053 1.00 76.56 90 LEU A C 1
ATOM 733 O O . LEU A 1 90 ? 7.349 5.082 -20.612 1.00 76.56 90 LEU A O 1
ATOM 737 N N . GLU A 1 91 ? 5.988 6.279 -21.921 1.00 77.50 91 GLU A N 1
ATOM 738 C CA . GLU A 1 91 ? 7.035 7.155 -22.445 1.00 77.50 91 GLU A CA 1
ATOM 739 C C . GLU A 1 91 ? 7.681 7.983 -21.325 1.00 77.50 91 GLU A C 1
ATOM 741 O O . GLU A 1 91 ? 8.906 8.093 -21.258 1.00 77.50 91 GLU A O 1
ATOM 746 N N . THR A 1 92 ? 6.884 8.518 -20.403 1.00 78.62 92 THR A N 1
ATOM 747 C CA . THR A 1 92 ? 7.349 9.245 -19.220 1.00 78.62 92 THR A CA 1
ATOM 748 C C . THR A 1 92 ? 8.010 8.309 -18.232 1.00 78.62 92 THR A C 1
ATOM 750 O O . THR A 1 92 ? 9.057 8.682 -17.707 1.00 78.62 92 THR A O 1
ATOM 753 N N . LEU A 1 93 ? 7.482 7.100 -18.015 1.00 80.94 93 LEU A N 1
ATOM 754 C CA . LEU A 1 93 ? 8.163 6.098 -17.193 1.00 80.94 93 LEU A CA 1
ATOM 755 C C . LEU A 1 93 ? 9.557 5.777 -17.753 1.00 80.94 93 LEU A C 1
ATOM 757 O O . LEU A 1 93 ? 10.520 5.697 -16.997 1.00 80.94 93 LEU A O 1
ATOM 761 N N . MET A 1 94 ? 9.681 5.652 -19.075 1.00 78.25 94 MET A N 1
ATOM 762 C CA . MET A 1 94 ? 10.947 5.342 -19.738 1.00 78.25 94 MET A CA 1
ATOM 763 C C . MET A 1 94 ? 11.909 6.531 -19.793 1.00 78.25 94 MET A C 1
ATOM 765 O O . MET A 1 94 ? 13.120 6.358 -19.718 1.00 78.25 94 MET A O 1
ATOM 769 N N . ARG A 1 95 ? 11.406 7.758 -19.948 1.00 82.25 95 ARG A N 1
ATOM 770 C CA . ARG A 1 95 ? 12.258 8.956 -20.032 1.00 82.25 95 ARG A CA 1
ATOM 771 C C . ARG A 1 95 ? 12.621 9.539 -18.677 1.00 82.25 95 ARG A C 1
ATOM 773 O O . ARG A 1 95 ? 13.645 10.208 -18.573 1.00 82.25 95 ARG A O 1
ATOM 780 N N . ARG A 1 96 ? 11.736 9.382 -17.695 1.00 83.81 96 ARG A N 1
ATOM 781 C CA . ARG A 1 96 ? 11.807 9.996 -16.366 1.00 83.81 96 ARG A CA 1
ATOM 782 C C . ARG A 1 96 ? 11.347 9.019 -15.276 1.00 83.81 96 ARG A C 1
ATOM 784 O O . ARG A 1 96 ? 10.392 9.326 -14.550 1.00 83.81 96 ARG A O 1
ATOM 791 N N . PRO A 1 97 ? 11.994 7.842 -15.153 1.00 82.62 97 PRO A N 1
ATOM 792 C CA . PRO A 1 97 ? 11.628 6.840 -14.155 1.00 82.62 97 PRO A CA 1
ATOM 793 C C . PRO A 1 97 ? 11.660 7.413 -12.733 1.00 82.62 97 PRO A C 1
ATOM 795 O O . PRO A 1 97 ? 10.780 7.112 -11.933 1.00 82.62 97 PRO A O 1
ATOM 798 N N . GLU A 1 98 ? 12.583 8.326 -12.426 1.00 84.56 98 GLU A N 1
ATOM 799 C CA . GLU A 1 98 ? 12.704 8.973 -11.116 1.00 84.56 98 GLU A CA 1
ATOM 800 C C . GLU A 1 98 ? 11.407 9.656 -10.658 1.00 84.56 98 GLU A C 1
ATOM 802 O O . GLU A 1 98 ? 11.060 9.623 -9.478 1.00 84.56 98 GLU A O 1
ATOM 807 N N . LYS A 1 99 ? 10.628 10.223 -11.590 1.00 84.69 99 LYS A N 1
ATOM 808 C CA . LYS A 1 99 ? 9.356 10.878 -11.257 1.00 84.69 99 LYS A CA 1
ATOM 809 C C . LYS A 1 99 ? 8.304 9.890 -10.781 1.00 84.69 99 LYS A C 1
ATOM 811 O O . LYS A 1 99 ? 7.532 10.223 -9.883 1.00 84.69 99 LYS A O 1
ATOM 816 N N . PHE A 1 100 ? 8.278 8.701 -11.375 1.00 85.06 100 PHE A N 1
ATOM 817 C CA . PHE A 1 100 ? 7.367 7.641 -10.970 1.00 85.06 100 PHE A CA 1
ATOM 818 C C . PHE A 1 100 ? 7.689 7.164 -9.550 1.00 85.06 100 PHE A C 1
ATOM 820 O O . PHE A 1 100 ? 6.816 7.164 -8.684 1.00 85.06 100 PHE A O 1
ATOM 827 N N . PHE A 1 101 ? 8.957 6.856 -9.281 1.00 88.19 101 PHE A N 1
ATOM 828 C CA . PHE A 1 101 ? 9.400 6.423 -7.956 1.00 88.19 101 PHE A CA 1
ATOM 829 C C . PHE A 1 101 ? 9.206 7.515 -6.892 1.00 88.19 101 PHE A C 1
ATOM 831 O O . PHE A 1 101 ? 8.755 7.222 -5.789 1.00 88.19 101 PHE A O 1
ATOM 838 N N . MET A 1 102 ? 9.429 8.788 -7.226 1.00 87.56 102 MET A N 1
ATOM 839 C CA . MET A 1 102 ? 9.147 9.907 -6.320 1.00 87.56 102 MET A CA 1
ATOM 840 C C . MET A 1 102 ? 7.644 10.089 -6.043 1.00 87.56 102 MET A C 1
ATOM 842 O O . MET A 1 102 ? 7.254 10.453 -4.934 1.00 87.56 102 MET A O 1
ATOM 846 N N . MET A 1 103 ? 6.775 9.848 -7.029 1.00 87.62 103 MET A N 1
ATOM 847 C CA . MET A 1 103 ? 5.324 9.849 -6.819 1.00 87.62 103 MET A CA 1
ATOM 848 C C . MET A 1 103 ? 4.903 8.727 -5.861 1.00 87.62 103 MET A C 1
ATOM 850 O O . MET A 1 103 ? 4.112 8.976 -4.949 1.00 87.62 103 MET A O 1
ATOM 854 N N . LEU A 1 104 ? 5.451 7.519 -6.038 1.00 86.44 104 LEU A N 1
ATOM 855 C CA . LEU A 1 104 ? 5.211 6.394 -5.133 1.00 86.44 104 LEU A CA 1
ATOM 856 C C . LEU A 1 104 ? 5.695 6.694 -3.713 1.00 86.44 104 LEU A C 1
ATOM 858 O O . LEU A 1 104 ? 4.939 6.480 -2.766 1.00 86.4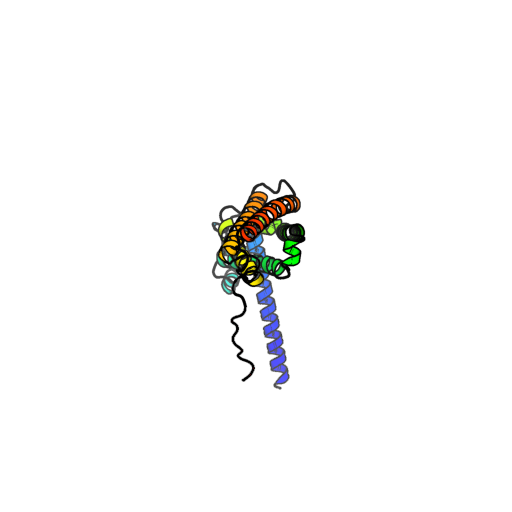4 104 LEU A O 1
ATOM 862 N N . ALA A 1 105 ? 6.903 7.247 -3.570 1.00 88.62 105 ALA A N 1
ATOM 863 C CA . ALA A 1 105 ? 7.459 7.647 -2.281 1.00 88.62 105 ALA A CA 1
ATOM 864 C C . ALA A 1 105 ? 6.511 8.599 -1.543 1.00 88.62 105 ALA A C 1
ATOM 866 O O . ALA A 1 105 ? 6.092 8.313 -0.426 1.00 88.62 105 ALA A O 1
ATOM 867 N N . LYS A 1 106 ? 6.047 9.662 -2.212 1.00 86.75 106 LYS A N 1
ATOM 868 C CA . LYS A 1 106 ? 5.095 10.626 -1.634 1.00 86.75 106 LYS A CA 1
ATOM 869 C C . LYS A 1 106 ? 3.774 9.991 -1.210 1.00 86.75 106 LYS A C 1
ATOM 871 O O . LYS A 1 106 ? 3.176 10.419 -0.224 1.00 86.75 106 LYS A O 1
ATOM 876 N N . LEU A 1 107 ? 3.285 8.999 -1.954 1.00 83.25 107 LEU A N 1
ATOM 877 C CA . LEU A 1 107 ? 2.044 8.302 -1.617 1.00 83.25 107 LEU A CA 1
ATOM 878 C C . LEU A 1 107 ? 2.203 7.416 -0.374 1.00 83.25 107 LEU A C 1
ATOM 880 O O . LEU A 1 107 ? 1.297 7.358 0.465 1.00 83.25 107 LEU A O 1
ATOM 884 N N . VAL A 1 108 ? 3.358 6.760 -0.243 1.00 83.31 108 VAL A N 1
ATOM 885 C CA . VAL A 1 108 ? 3.724 6.003 0.957 1.00 83.31 108 VAL A CA 1
ATOM 886 C C . VAL A 1 108 ? 3.880 6.953 2.144 1.00 83.31 108 VAL A C 1
ATOM 888 O O . VAL A 1 108 ? 3.272 6.743 3.191 1.00 83.31 108 VAL A O 1
ATOM 891 N N . GLU A 1 109 ? 4.614 8.047 1.972 1.00 82.56 109 GLU A N 1
ATOM 892 C CA . GLU A 1 109 ? 4.898 8.987 3.052 1.00 82.56 109 GLU A CA 1
ATOM 893 C C . GLU A 1 109 ? 3.662 9.721 3.564 1.00 82.56 109 GLU A C 1
ATOM 895 O O . GLU A 1 109 ? 3.471 9.856 4.772 1.00 82.56 109 GLU A O 1
ATOM 900 N N . LYS A 1 110 ? 2.755 10.125 2.668 1.00 79.94 110 LYS A N 1
ATOM 901 C CA . LYS A 1 110 ? 1.489 10.771 3.045 1.00 79.94 110 LYS A CA 1
ATOM 902 C C . LYS A 1 110 ? 0.649 9.918 3.998 1.00 79.94 110 LYS A C 1
ATOM 904 O O . LYS A 1 110 ? -0.134 10.467 4.771 1.00 79.94 110 LYS A O 1
ATOM 909 N N . ASN A 1 111 ? 0.799 8.596 3.940 1.00 73.25 111 ASN A N 1
ATOM 910 C CA . ASN A 1 111 ? 0.072 7.674 4.799 1.00 73.25 111 ASN A CA 1
ATOM 911 C C . ASN A 1 111 ? 1.035 6.842 5.676 1.00 73.25 111 ASN A C 1
ATOM 913 O O . ASN A 1 111 ? 0.716 5.721 6.046 1.00 73.25 111 ASN A O 1
ATOM 917 N N . LEU A 1 112 ? 2.204 7.380 6.043 1.00 72.19 112 LEU A N 1
ATOM 918 C CA . LEU A 1 112 ? 3.232 6.702 6.852 1.00 72.19 112 LEU A CA 1
ATOM 919 C C . LEU A 1 112 ? 2.709 6.142 8.177 1.00 72.19 112 LEU A C 1
ATOM 921 O O . LEU A 1 112 ? 2.903 4.962 8.470 1.00 72.19 112 LEU A O 1
ATOM 925 N N . ASP A 1 113 ? 2.004 6.974 8.948 1.00 68.81 113 ASP A N 1
ATOM 926 C CA . ASP A 1 113 ? 1.347 6.557 10.194 1.00 68.81 113 ASP A CA 1
ATOM 927 C C . ASP A 1 113 ? 0.347 5.430 9.927 1.00 68.81 113 ASP A C 1
ATOM 929 O O . ASP A 1 113 ? 0.149 4.541 10.759 1.00 68.81 113 ASP A O 1
ATOM 933 N N . PHE A 1 114 ? -0.257 5.459 8.734 1.00 69.00 114 PHE A N 1
ATOM 934 C CA . PHE A 1 114 ? -1.203 4.458 8.290 1.00 69.00 114 PHE A CA 1
ATOM 935 C C . PHE A 1 114 ? -0.571 3.099 8.049 1.00 69.00 114 PHE A C 1
ATOM 937 O O . PHE A 1 114 ? -0.975 2.092 8.635 1.00 69.00 114 PHE A O 1
ATOM 944 N N . TYR A 1 115 ? 0.480 3.095 7.243 1.00 68.94 115 TYR A N 1
ATOM 945 C CA . TYR A 1 115 ? 1.253 1.900 6.972 1.00 68.94 115 TYR A CA 1
ATOM 946 C C . TYR A 1 115 ? 1.952 1.387 8.235 1.00 68.94 115 TYR A C 1
ATOM 948 O O . TYR A 1 115 ? 2.038 0.185 8.416 1.00 68.94 115 TYR A O 1
ATOM 956 N N . GLY A 1 116 ? 2.346 2.241 9.183 1.00 68.12 116 GLY A N 1
ATOM 957 C CA . GLY A 1 116 ? 2.980 1.803 10.435 1.00 68.12 116 GLY A CA 1
ATOM 958 C C . GLY A 1 116 ? 2.160 0.862 11.292 1.00 68.12 116 GLY A C 1
ATOM 959 O O . GLY A 1 116 ? 2.719 -0.084 11.845 1.00 68.12 116 GLY A O 1
ATOM 960 N N . GLY A 1 117 ? 0.847 1.076 11.358 1.00 67.50 117 GLY A N 1
ATOM 961 C CA . GLY A 1 117 ? -0.043 0.146 12.048 1.00 67.50 117 GLY A CA 1
ATOM 962 C C . GLY A 1 117 ? -0.272 -1.153 11.281 1.00 67.50 117 GLY A C 1
ATOM 963 O O . GLY A 1 117 ? -0.459 -2.200 11.888 1.00 67.50 117 GLY A O 1
ATOM 964 N N . LEU A 1 118 ? -0.237 -1.098 9.950 1.00 66.06 118 LEU A N 1
ATOM 965 C CA . LEU A 1 118 ? -0.524 -2.248 9.094 1.00 66.06 118 LEU A CA 1
ATOM 966 C C . LEU A 1 118 ? 0.714 -3.122 8.828 1.00 66.06 118 LEU A C 1
ATOM 968 O O . LEU A 1 118 ? 0.606 -4.316 8.585 1.00 66.06 118 LEU A O 1
ATOM 972 N N . LEU A 1 119 ? 1.904 -2.529 8.899 1.00 64.56 119 LEU A N 1
ATOM 973 C CA . LEU A 1 119 ? 3.191 -3.149 8.592 1.00 64.56 119 LEU A CA 1
ATOM 974 C C . LEU A 1 119 ? 3.865 -3.747 9.845 1.00 64.56 119 LEU A C 1
ATOM 976 O O . LEU A 1 119 ? 5.095 -3.823 9.932 1.00 64.56 119 LEU A O 1
ATOM 980 N N . THR A 1 120 ? 3.081 -4.198 10.833 1.00 64.12 120 THR A N 1
ATOM 981 C CA . THR A 1 120 ? 3.617 -5.063 11.896 1.00 64.12 120 THR A CA 1
ATOM 982 C C . THR A 1 120 ? 3.942 -6.443 11.314 1.00 64.12 120 THR A C 1
ATOM 984 O O . THR A 1 120 ? 3.295 -6.888 10.371 1.00 64.12 120 THR A O 1
ATOM 987 N N . LYS A 1 121 ? 4.959 -7.142 11.844 1.00 59.31 121 LYS A N 1
ATOM 988 C CA . LYS A 1 121 ? 5.492 -8.380 11.230 1.00 59.31 121 LYS A CA 1
ATOM 989 C C . LYS A 1 121 ? 4.445 -9.460 10.899 1.00 59.31 121 LYS A C 1
ATOM 991 O O . LYS A 1 121 ? 4.690 -10.233 9.980 1.00 59.31 121 LYS A O 1
ATOM 996 N N . GLU A 1 122 ? 3.334 -9.529 11.632 1.00 64.62 122 GLU A N 1
ATOM 997 C CA . GLU A 1 122 ? 2.251 -10.498 11.391 1.00 64.62 122 GLU A CA 1
ATOM 998 C C . GLU A 1 122 ? 1.334 -10.083 10.225 1.00 64.62 122 GLU A C 1
ATOM 1000 O O . GLU A 1 122 ? 0.940 -10.934 9.429 1.00 64.62 122 GLU A O 1
ATOM 1005 N N . ASP A 1 123 ? 1.075 -8.783 10.066 1.00 65.06 123 ASP A N 1
ATOM 1006 C CA . ASP A 1 123 ? 0.084 -8.234 9.128 1.00 65.06 123 ASP A CA 1
ATOM 1007 C C . ASP A 1 123 ? 0.698 -7.794 7.779 1.00 65.06 123 ASP A C 1
ATOM 1009 O O . ASP A 1 123 ? -0.011 -7.586 6.796 1.00 65.06 123 ASP A O 1
ATOM 1013 N N . LEU A 1 124 ? 2.035 -7.747 7.685 1.00 66.69 124 LEU A N 1
ATOM 1014 C CA . LEU A 1 124 ? 2.777 -7.426 6.455 1.00 66.69 124 LEU A CA 1
ATOM 1015 C C . LEU A 1 124 ? 2.382 -8.297 5.253 1.00 66.69 124 LEU A C 1
ATOM 1017 O O . LEU A 1 124 ? 2.420 -7.843 4.115 1.00 66.69 124 LEU A O 1
ATOM 1021 N N . SER A 1 125 ? 2.050 -9.567 5.469 1.00 71.50 125 SER A N 1
ATOM 1022 C CA . SER A 1 125 ? 1.952 -10.520 4.359 1.00 71.50 125 SER A CA 1
ATOM 1023 C C . SER A 1 125 ? 0.741 -10.294 3.442 1.00 71.50 125 SER A C 1
ATOM 1025 O O . SER A 1 125 ? 0.897 -10.365 2.224 1.00 71.50 125 SER A O 1
ATOM 1027 N N . SER A 1 126 ? -0.444 -9.980 3.978 1.00 79.31 126 SER A N 1
ATOM 1028 C CA . SER A 1 126 ? -1.679 -9.842 3.185 1.00 79.31 126 SER A CA 1
ATOM 1029 C C . SER A 1 126 ? -1.673 -8.588 2.316 1.00 79.31 126 SER A C 1
ATOM 1031 O O . SER A 1 126 ? -1.914 -8.668 1.107 1.00 79.31 126 SER A O 1
ATOM 1033 N N . VAL A 1 127 ? -1.325 -7.438 2.901 1.00 81.44 127 VAL A N 1
ATOM 1034 C CA . VAL A 1 127 ? -1.292 -6.168 2.170 1.00 81.44 127 VAL A CA 1
ATOM 1035 C C . VAL A 1 127 ? -0.257 -6.192 1.053 1.00 81.44 127 VAL A C 1
ATOM 1037 O O . VAL A 1 127 ? -0.553 -5.759 -0.059 1.00 81.44 127 VAL A O 1
ATOM 1040 N N . LEU A 1 128 ? 0.940 -6.736 1.307 1.00 83.69 128 LEU A N 1
ATOM 1041 C CA . LEU A 1 128 ? 2.004 -6.764 0.306 1.00 83.69 128 LEU A CA 1
ATOM 1042 C C . LEU A 1 128 ? 1.612 -7.671 -0.860 1.00 83.69 128 LEU A C 1
ATOM 1044 O O . LEU A 1 128 ? 1.839 -7.297 -2.007 1.00 83.69 128 LEU A O 1
ATOM 1048 N N . VAL A 1 129 ? 0.944 -8.800 -0.598 1.00 87.56 129 VAL A N 1
ATOM 1049 C CA . VAL A 1 129 ? 0.400 -9.666 -1.656 1.00 87.56 129 VAL A CA 1
ATOM 1050 C C . VAL A 1 129 ? -0.615 -8.914 -2.520 1.00 87.56 129 VAL A C 1
ATOM 1052 O O . VAL A 1 129 ? -0.504 -8.950 -3.747 1.00 87.56 129 VAL A O 1
ATOM 1055 N N . LYS A 1 130 ? -1.568 -8.190 -1.916 1.00 89.38 130 LYS A N 1
ATOM 1056 C CA . LYS A 1 130 ? -2.561 -7.412 -2.676 1.00 89.38 130 LYS A CA 1
ATOM 1057 C C . LYS A 1 130 ? -1.918 -6.270 -3.469 1.00 89.38 130 LYS A C 1
ATOM 1059 O O . LYS A 1 130 ? -2.261 -6.070 -4.633 1.00 89.38 130 LYS A O 1
ATOM 1064 N N . VAL A 1 131 ? -0.956 -5.558 -2.878 1.00 86.81 131 VAL A N 1
ATOM 1065 C CA . VAL A 1 131 ? -0.205 -4.487 -3.552 1.00 86.81 131 VAL A CA 1
ATOM 1066 C C . VAL A 1 131 ? 0.594 -5.047 -4.727 1.00 86.81 131 VAL A C 1
ATOM 1068 O O . VAL A 1 131 ? 0.490 -4.514 -5.826 1.00 86.81 131 VAL A O 1
ATOM 1071 N N . MET A 1 132 ? 1.331 -6.146 -4.544 1.00 90.44 132 MET A N 1
ATOM 1072 C CA . MET A 1 132 ? 2.070 -6.800 -5.629 1.00 90.44 132 MET A CA 1
ATOM 1073 C C . MET A 1 132 ? 1.139 -7.242 -6.760 1.00 90.44 132 MET A C 1
ATOM 1075 O O . MET A 1 132 ? 1.441 -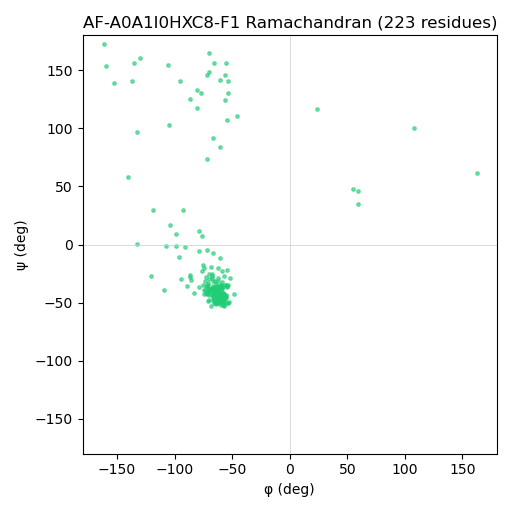6.995 -7.926 1.00 90.44 132 MET A O 1
ATOM 1079 N N . ALA A 1 133 ? 0.007 -7.871 -6.431 1.00 91.88 133 ALA A N 1
ATOM 1080 C CA . ALA A 1 133 ? -0.970 -8.317 -7.419 1.00 91.88 133 ALA A CA 1
ATOM 1081 C C . ALA A 1 133 ? -1.556 -7.140 -8.212 1.00 91.88 133 ALA A C 1
ATOM 1083 O O . ALA A 1 133 ? -1.599 -7.194 -9.439 1.00 91.88 133 ALA A O 1
ATOM 1084 N N . MET A 1 134 ? -1.944 -6.057 -7.531 1.00 91.38 134 MET A N 1
ATOM 1085 C CA . MET A 1 134 ? -2.447 -4.851 -8.190 1.00 91.38 134 MET A CA 1
ATOM 1086 C C . MET A 1 134 ? -1.384 -4.182 -9.060 1.00 91.38 134 MET A C 1
ATOM 1088 O O . MET A 1 134 ? -1.692 -3.813 -10.192 1.00 91.38 134 MET A O 1
ATOM 1092 N N . LEU A 1 135 ? -0.143 -4.058 -8.577 1.00 88.81 135 LEU A N 1
ATOM 1093 C CA . LEU A 1 135 ? 0.954 -3.489 -9.360 1.00 88.81 135 LEU A CA 1
ATOM 1094 C C . LEU A 1 135 ? 1.145 -4.286 -10.651 1.00 88.81 135 LEU A C 1
ATOM 1096 O O . LEU A 1 135 ? 1.108 -3.711 -11.734 1.00 88.81 135 LEU A O 1
ATOM 1100 N N . LYS A 1 136 ? 1.262 -5.614 -10.556 1.00 91.00 136 LYS A N 1
ATOM 1101 C CA . LYS A 1 136 ? 1.405 -6.468 -11.741 1.00 91.00 136 LYS A CA 1
ATOM 1102 C C . LYS A 1 136 ? 0.225 -6.322 -12.696 1.00 91.00 136 LYS A C 1
ATOM 1104 O O . LYS A 1 136 ? 0.442 -6.086 -13.878 1.00 91.00 136 LYS A O 1
ATOM 1109 N N . ALA A 1 137 ? -1.005 -6.421 -12.190 1.00 90.81 137 ALA A N 1
ATOM 1110 C CA . ALA A 1 137 ? -2.208 -6.312 -13.011 1.00 90.81 137 ALA A CA 1
ATOM 1111 C C . ALA A 1 137 ? -2.266 -4.970 -13.757 1.00 90.81 137 ALA A C 1
ATOM 1113 O O . ALA A 1 137 ? -2.479 -4.960 -14.965 1.00 90.81 137 ALA A O 1
ATOM 1114 N N . THR A 1 138 ? -1.974 -3.865 -13.064 1.00 88.00 138 THR A N 1
ATOM 1115 C CA . THR A 1 138 ? -1.972 -2.517 -13.650 1.00 88.00 138 THR A CA 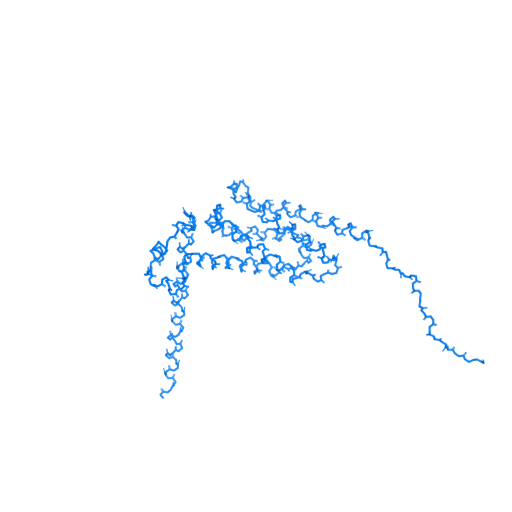1
ATOM 1116 C C . THR A 1 138 ? -0.921 -2.390 -14.752 1.00 88.00 138 THR A C 1
ATOM 1118 O O . THR A 1 138 ? -1.205 -1.871 -15.825 1.00 88.00 138 THR A O 1
ATOM 1121 N N . PHE A 1 139 ? 0.300 -2.886 -14.531 1.00 87.25 139 PHE A N 1
ATOM 1122 C CA . PHE A 1 139 ? 1.352 -2.828 -15.550 1.00 87.25 139 PHE A CA 1
ATOM 1123 C C . PHE A 1 139 ? 1.062 -3.743 -16.747 1.00 87.25 139 PHE A C 1
ATOM 1125 O O . PHE A 1 139 ? 1.304 -3.338 -17.882 1.00 87.25 139 PHE A O 1
ATOM 1132 N N . VAL A 1 140 ? 0.515 -4.941 -16.521 1.00 89.38 140 VAL A N 1
ATOM 1133 C CA . VAL A 1 140 ? 0.100 -5.856 -17.597 1.00 89.38 140 VAL A CA 1
ATOM 1134 C C . VAL A 1 140 ? -1.013 -5.241 -18.440 1.00 89.38 140 VAL A C 1
ATOM 1136 O O . VAL A 1 140 ? -0.907 -5.248 -19.661 1.00 89.38 140 VAL A O 1
ATOM 1139 N N . GLU A 1 141 ? -2.049 -4.683 -17.813 1.00 88.06 141 GLU A N 1
ATOM 1140 C CA . GLU A 1 141 ? -3.175 -4.048 -18.511 1.00 88.06 141 GLU A CA 1
ATOM 1141 C C . GLU A 1 141 ? -2.718 -2.876 -19.391 1.00 88.06 141 GLU A C 1
ATOM 1143 O O . GLU A 1 141 ? -3.244 -2.658 -20.478 1.00 88.06 141 GLU A O 1
ATOM 1148 N N . ARG A 1 142 ? -1.722 -2.117 -18.928 1.00 83.44 142 ARG A N 1
ATOM 1149 C CA . ARG A 1 142 ? -1.277 -0.881 -19.585 1.00 83.44 142 ARG A CA 1
ATOM 1150 C C . ARG A 1 142 ? -0.196 -1.115 -20.634 1.00 83.44 142 ARG A C 1
ATOM 1152 O O . ARG A 1 142 ? -0.138 -0.394 -21.630 1.00 83.44 142 ARG A O 1
ATOM 1159 N N . PHE A 1 143 ? 0.691 -2.075 -20.389 1.00 83.94 143 PHE A N 1
ATOM 1160 C CA . PHE A 1 143 ? 1.948 -2.216 -21.126 1.00 83.94 143 PHE A CA 1
ATOM 1161 C C . PHE A 1 143 ? 2.231 -3.644 -21.608 1.00 83.94 143 PHE A C 1
ATOM 1163 O O . PHE A 1 143 ? 3.259 -3.864 -22.240 1.00 83.94 143 PHE A O 1
ATOM 1170 N N . GLY A 1 144 ? 1.347 -4.608 -21.338 1.00 82.25 144 GLY A N 1
ATOM 1171 C CA . GLY A 1 144 ? 1.570 -6.018 -21.669 1.00 82.25 144 GLY A CA 1
ATOM 1172 C C . GLY A 1 144 ? 1.577 -6.343 -23.166 1.00 82.25 144 GLY A C 1
ATOM 1173 O O . GLY A 1 144 ? 2.125 -7.376 -23.538 1.00 82.25 144 GLY A O 1
ATOM 1174 N N . ASP A 1 145 ? 1.011 -5.465 -24.000 1.00 80.75 145 ASP A N 1
ATOM 1175 C CA . ASP A 1 145 ? 0.895 -5.644 -25.458 1.00 80.75 145 ASP A CA 1
ATOM 1176 C C . ASP A 1 145 ? 1.907 -4.789 -26.252 1.00 80.75 145 ASP A C 1
ATOM 1178 O O . ASP A 1 145 ? 1.733 -4.536 -27.442 1.00 80.75 145 ASP A O 1
ATOM 1182 N N . GLN A 1 146 ? 2.956 -4.282 -25.600 1.00 72.50 146 GLN A N 1
ATOM 1183 C CA . GLN A 1 146 ? 3.942 -3.403 -26.236 1.00 72.50 146 GLN A CA 1
ATOM 1184 C C . GLN A 1 146 ? 4.972 -4.205 -27.049 1.00 72.50 146 GLN A C 1
ATOM 1186 O O . GLN A 1 146 ? 5.577 -5.141 -26.539 1.00 72.50 146 GLN A O 1
ATOM 1191 N N . GLU A 1 147 ? 5.254 -3.786 -28.287 1.00 71.94 147 GLU A N 1
ATOM 1192 C CA . GLU A 1 147 ? 6.120 -4.527 -29.230 1.00 71.94 147 GLU A CA 1
ATOM 1193 C C . GLU A 1 147 ? 7.627 -4.509 -28.889 1.00 71.94 147 GLU A C 1
ATOM 1195 O O . GLU A 1 147 ? 8.431 -5.152 -29.561 1.00 71.94 147 GLU A O 1
ATOM 1200 N N . TYR A 1 148 ? 8.050 -3.771 -27.858 1.00 70.81 148 TYR A N 1
ATOM 1201 C CA . TYR A 1 148 ? 9.473 -3.586 -27.541 1.00 70.81 148 TYR A CA 1
ATOM 1202 C C . TYR A 1 148 ? 10.146 -4.812 -26.907 1.00 70.81 148 TYR A C 1
ATOM 1204 O O . TYR A 1 148 ? 11.378 -4.888 -26.892 1.00 70.81 148 TYR A O 1
ATOM 1212 N N . ILE A 1 149 ? 9.360 -5.725 -26.337 1.00 80.12 149 ILE A N 1
ATOM 1213 C CA . ILE A 1 149 ? 9.819 -6.889 -25.578 1.00 80.12 149 ILE A CA 1
ATOM 1214 C C . ILE A 1 149 ? 8.759 -7.990 -25.677 1.00 80.12 149 ILE A C 1
ATOM 1216 O O . ILE A 1 149 ? 7.566 -7.701 -25.630 1.00 80.12 149 ILE A O 1
ATOM 1220 N N . ASP A 1 150 ? 9.164 -9.248 -25.841 1.00 86.69 150 ASP A N 1
ATOM 1221 C CA . ASP A 1 150 ? 8.202 -10.350 -25.839 1.00 86.69 150 ASP A CA 1
ATOM 1222 C C . ASP A 1 150 ? 7.616 -10.592 -24.440 1.00 86.69 150 ASP A C 1
ATOM 1224 O O . ASP A 1 150 ? 8.131 -10.126 -23.418 1.00 86.69 150 ASP A O 1
ATOM 1228 N N . ARG A 1 151 ? 6.518 -11.351 -24.403 1.00 86.81 151 ARG A N 1
ATOM 1229 C CA . ARG A 1 151 ? 5.728 -11.552 -23.190 1.00 86.81 151 ARG A CA 1
ATOM 1230 C C . ARG A 1 151 ? 6.517 -12.193 -22.049 1.00 86.81 151 ARG A C 1
ATOM 1232 O O . ARG A 1 151 ? 6.355 -11.780 -20.904 1.00 86.81 151 ARG A O 1
ATOM 1239 N N . GLU A 1 152 ? 7.367 -13.172 -22.352 1.00 88.75 152 GLU A N 1
ATOM 1240 C CA . GLU A 1 152 ? 8.142 -13.894 -21.339 1.00 88.75 152 GLU A CA 1
ATOM 1241 C C . GLU A 1 152 ? 9.135 -12.954 -20.649 1.00 88.75 152 GLU A C 1
ATOM 1243 O O . GLU A 1 152 ? 9.203 -12.895 -19.417 1.00 88.75 152 GLU A O 1
ATOM 1248 N N . HIS A 1 153 ? 9.867 -12.160 -21.432 1.00 88.81 153 HIS A N 1
ATOM 1249 C CA . HIS A 1 153 ? 10.813 -11.202 -20.873 1.00 88.81 153 HIS A CA 1
ATOM 1250 C C . HIS A 1 153 ? 10.106 -10.021 -20.193 1.00 88.81 153 HIS A C 1
ATOM 1252 O O . HIS A 1 153 ? 10.606 -9.530 -19.180 1.00 88.81 153 HIS A O 1
ATOM 1258 N N . PHE A 1 154 ? 8.944 -9.583 -20.691 1.00 88.31 154 PHE A N 1
ATOM 1259 C CA . PHE A 1 154 ? 8.124 -8.574 -20.015 1.00 88.31 154 PHE A CA 1
ATOM 1260 C C . PHE A 1 154 ? 7.699 -9.041 -18.622 1.00 88.31 154 PHE A C 1
ATOM 1262 O O . PHE A 1 154 ? 7.936 -8.332 -17.643 1.00 88.31 154 PHE A O 1
ATOM 1269 N N . ASP A 1 155 ? 7.123 -10.242 -18.523 1.00 90.44 155 ASP A N 1
ATOM 1270 C CA . ASP A 1 155 ? 6.661 -10.802 -17.253 1.00 90.44 155 ASP A CA 1
ATOM 1271 C C . ASP A 1 155 ? 7.845 -10.982 -16.279 1.00 90.44 155 ASP A C 1
ATOM 1273 O O . ASP A 1 155 ? 7.732 -10.634 -15.104 1.00 90.44 155 ASP A O 1
ATOM 1277 N N . MET A 1 156 ? 9.023 -11.401 -16.764 1.00 90.69 156 MET A N 1
ATOM 1278 C CA . MET A 1 156 ? 10.246 -11.486 -15.950 1.00 90.69 156 MET A CA 1
ATOM 1279 C C . MET A 1 156 ? 10.709 -10.119 -15.420 1.00 90.69 156 MET A C 1
ATOM 1281 O O . MET A 1 156 ? 11.036 -9.989 -14.236 1.00 90.69 156 MET A O 1
ATOM 1285 N N . VAL A 1 157 ? 10.758 -9.095 -16.281 1.00 89.00 157 VAL A N 1
ATOM 1286 C CA . VAL A 1 157 ? 11.141 -7.727 -15.891 1.00 89.00 157 VAL A CA 1
ATOM 1287 C C . VAL A 1 157 ? 10.149 -7.171 -14.878 1.00 89.00 157 VAL A C 1
ATOM 1289 O O . VAL A 1 157 ? 10.565 -6.570 -13.887 1.00 89.00 157 VAL A O 1
ATOM 1292 N N . LEU A 1 158 ? 8.854 -7.398 -15.092 1.00 90.12 158 LEU A N 1
ATOM 1293 C CA . LEU A 1 158 ? 7.798 -6.943 -14.201 1.00 90.12 158 LEU A CA 1
ATOM 1294 C C . LEU A 1 158 ? 7.858 -7.645 -12.839 1.00 90.12 158 LEU A C 1
ATOM 1296 O O . LEU A 1 158 ? 7.752 -6.983 -11.806 1.00 90.12 158 LEU A O 1
ATOM 1300 N N . ASP A 1 159 ? 8.078 -8.958 -12.820 1.00 91.69 159 ASP A N 1
ATOM 1301 C CA . ASP A 1 159 ? 8.230 -9.738 -11.592 1.00 91.69 159 ASP A CA 1
ATOM 1302 C C . ASP A 1 159 ? 9.421 -9.263 -10.766 1.00 91.69 159 ASP A C 1
ATOM 1304 O O . ASP A 1 159 ? 9.275 -9.005 -9.566 1.00 91.69 159 ASP A O 1
ATOM 1308 N N . PHE A 1 160 ? 10.576 -9.081 -11.411 1.00 91.69 160 PHE A N 1
ATOM 1309 C CA . PHE A 1 160 ? 11.753 -8.499 -10.777 1.00 91.69 160 PHE A CA 1
ATOM 1310 C C . PHE A 1 160 ? 11.455 -7.093 -10.252 1.00 91.69 160 PHE A C 1
ATOM 1312 O O . PHE A 1 160 ? 11.783 -6.774 -9.107 1.00 91.69 160 PHE A O 1
ATOM 1319 N N . ALA A 1 161 ? 10.809 -6.259 -11.070 1.00 89.81 161 ALA A N 1
ATOM 1320 C CA . ALA A 1 161 ? 10.593 -4.867 -10.740 1.00 89.81 161 ALA A CA 1
ATOM 1321 C C . ALA A 1 161 ? 9.653 -4.699 -9.533 1.00 89.81 161 ALA A C 1
ATOM 1323 O O . ALA A 1 161 ? 9.980 -4.018 -8.559 1.00 89.81 161 ALA A O 1
ATOM 1324 N N . VAL A 1 162 ? 8.497 -5.361 -9.563 1.00 91.06 162 VAL A N 1
ATOM 1325 C CA . VAL A 1 162 ? 7.510 -5.295 -8.479 1.00 91.06 162 VAL A CA 1
ATOM 1326 C C . VAL A 1 162 ? 8.074 -5.897 -7.193 1.00 91.06 162 VAL A C 1
ATOM 1328 O O . VAL A 1 162 ? 7.916 -5.301 -6.127 1.00 91.06 162 VAL A O 1
ATOM 1331 N N . ALA A 1 163 ? 8.769 -7.037 -7.273 1.00 90.75 163 ALA A N 1
ATOM 1332 C CA . ALA A 1 163 ? 9.384 -7.652 -6.098 1.00 90.75 163 ALA A CA 1
ATOM 1333 C C . ALA A 1 163 ? 10.475 -6.760 -5.485 1.00 90.75 163 ALA A C 1
ATOM 1335 O O . ALA A 1 163 ? 10.498 -6.576 -4.269 1.00 90.75 163 ALA A O 1
ATOM 1336 N N . GLY A 1 164 ? 11.343 -6.172 -6.316 1.00 92.19 164 GLY A N 1
ATOM 1337 C CA . GLY A 1 164 ? 12.399 -5.262 -5.875 1.00 92.19 164 GLY A CA 1
ATOM 1338 C C . GLY A 1 164 ? 11.848 -4.011 -5.192 1.00 92.19 164 GLY A C 1
ATOM 1339 O O . GLY A 1 164 ? 12.285 -3.673 -4.092 1.00 92.19 164 GLY A O 1
ATOM 1340 N N . LEU A 1 165 ? 10.837 -3.374 -5.793 1.00 90.50 165 LEU A N 1
ATOM 1341 C CA . LEU A 1 165 ? 10.159 -2.213 -5.213 1.00 90.50 165 LEU A CA 1
ATOM 1342 C C . LEU A 1 165 ? 9.575 -2.523 -3.835 1.00 90.50 165 LEU A C 1
ATOM 1344 O O . LEU A 1 165 ? 9.857 -1.821 -2.862 1.00 90.50 165 LEU A O 1
ATOM 1348 N N . VAL A 1 166 ? 8.792 -3.598 -3.743 1.00 88.88 166 VAL A N 1
ATOM 1349 C CA . VAL A 1 166 ? 8.123 -3.984 -2.500 1.00 88.88 166 VAL A CA 1
ATOM 1350 C C . VAL A 1 166 ? 9.133 -4.357 -1.415 1.00 88.88 166 VAL A C 1
ATOM 1352 O O . VAL A 1 166 ? 8.976 -3.932 -0.268 1.00 88.88 166 VAL A O 1
ATOM 1355 N N . ALA A 1 167 ? 10.194 -5.090 -1.760 1.00 89.69 167 ALA A N 1
ATOM 1356 C CA . ALA A 1 167 ? 11.234 -5.479 -0.813 1.00 89.69 167 ALA A CA 1
ATOM 1357 C C . ALA A 1 167 ? 11.974 -4.264 -0.235 1.00 89.69 167 ALA A C 1
ATOM 1359 O O . ALA A 1 167 ? 12.121 -4.157 0.983 1.00 89.69 167 ALA A O 1
ATOM 1360 N N . VAL A 1 168 ? 12.395 -3.323 -1.087 1.00 91.62 168 VAL A N 1
ATOM 1361 C CA . VAL A 1 168 ? 13.138 -2.131 -0.651 1.00 91.62 168 VAL A CA 1
ATOM 1362 C C . VAL A 1 168 ? 12.273 -1.219 0.216 1.00 91.62 168 VAL A C 1
ATOM 1364 O O . VAL A 1 168 ? 12.728 -0.772 1.268 1.00 91.62 168 VAL A O 1
ATOM 1367 N N . TYR A 1 169 ? 11.017 -0.980 -0.170 1.00 89.00 169 TYR A N 1
ATOM 1368 C CA . TYR A 1 169 ? 10.106 -0.142 0.617 1.00 89.00 169 TYR A CA 1
ATOM 1369 C C . TYR A 1 169 ? 9.764 -0.785 1.966 1.00 89.00 169 TYR A C 1
ATOM 1371 O O . TYR A 1 169 ? 9.720 -0.095 2.985 1.00 89.00 169 TYR A O 1
ATOM 1379 N N . THR A 1 170 ? 9.587 -2.110 1.997 1.00 85.38 170 THR A N 1
ATOM 1380 C CA . THR A 1 170 ? 9.364 -2.852 3.247 1.00 85.38 170 THR A CA 1
ATOM 1381 C C . THR A 1 170 ? 10.573 -2.738 4.174 1.00 85.38 170 THR A C 1
ATOM 1383 O O . THR A 1 170 ? 10.417 -2.424 5.352 1.00 85.38 170 THR A O 1
ATOM 1386 N N . GLU A 1 171 ? 11.787 -2.932 3.657 1.00 87.31 171 GLU A N 1
ATOM 1387 C CA . GLU A 1 171 ? 13.008 -2.821 4.460 1.00 87.31 171 GLU A CA 1
ATOM 1388 C C . GLU A 1 171 ? 13.219 -1.392 4.979 1.00 87.31 171 GLU A C 1
ATOM 1390 O O . GLU A 1 171 ? 13.514 -1.196 6.159 1.00 87.31 171 GLU A O 1
ATOM 1395 N N . TRP A 1 172 ? 13.000 -0.379 4.135 1.00 88.38 172 TRP A N 1
ATOM 1396 C CA . TRP A 1 172 ? 13.052 1.026 4.542 1.00 88.38 172 TRP A CA 1
ATOM 1397 C C . TRP A 1 172 ? 12.110 1.316 5.717 1.00 88.38 172 TRP A C 1
ATOM 1399 O O . TRP A 1 172 ? 12.500 1.961 6.700 1.00 88.38 172 TRP A O 1
ATOM 1409 N N . PHE A 1 173 ? 10.897 0.767 5.648 1.00 81.81 173 PHE A N 1
ATOM 1410 C CA . PHE A 1 173 ? 9.901 0.886 6.700 1.00 81.81 173 PHE A CA 1
ATOM 1411 C C . PHE A 1 173 ? 10.373 0.235 8.010 1.00 81.81 173 PHE A C 1
ATOM 1413 O O . PHE A 1 173 ? 10.342 0.853 9.079 1.00 81.81 173 PHE A O 1
ATOM 1420 N N . LEU A 1 174 ? 10.876 -1.001 7.925 1.00 80.62 174 LEU A N 1
ATOM 1421 C CA . LEU A 1 174 ? 11.341 -1.781 9.075 1.00 80.62 174 LEU A CA 1
ATOM 1422 C C . LEU A 1 174 ? 12.597 -1.195 9.737 1.00 80.62 174 LEU A C 1
ATOM 1424 O O . LEU A 1 174 ? 12.776 -1.331 10.950 1.00 80.62 174 LEU A O 1
ATOM 1428 N N . GLN A 1 175 ? 13.448 -0.493 8.985 1.00 82.19 175 GLN A N 1
ATOM 1429 C CA . GLN A 1 175 ? 14.661 0.139 9.509 1.00 82.19 175 GLN A CA 1
ATOM 1430 C C . GLN A 1 175 ? 14.427 1.469 10.244 1.00 82.19 175 GLN A C 1
ATOM 1432 O O . GLN A 1 175 ? 15.400 2.152 10.575 1.00 82.19 175 GLN A O 1
ATOM 1437 N N . LYS A 1 176 ? 13.174 1.826 10.557 1.00 72.06 176 LYS A N 1
ATOM 1438 C CA . LYS A 1 176 ? 12.793 3.104 11.185 1.00 72.06 176 LYS A CA 1
ATOM 1439 C C . LYS A 1 176 ? 13.195 4.327 10.354 1.00 72.06 176 LYS A C 1
ATOM 1441 O O . LYS A 1 176 ? 13.545 5.353 10.931 1.00 72.06 176 LYS A O 1
ATOM 1446 N N . GLN A 1 177 ? 13.148 4.215 9.023 1.00 77.94 177 GLN A N 1
ATOM 1447 C CA . GLN A 1 177 ? 13.156 5.385 8.136 1.00 77.94 177 GLN A CA 1
ATOM 1448 C C . GLN A 1 177 ? 14.416 6.260 8.320 1.00 77.94 177 GLN A C 1
ATOM 1450 O O . GLN A 1 177 ? 14.345 7.477 8.448 1.00 77.94 177 GLN A O 1
ATOM 1455 N N . LYS A 1 178 ? 15.603 5.630 8.378 1.00 78.12 178 LYS A N 1
ATOM 1456 C CA . LYS A 1 178 ? 16.896 6.311 8.635 1.00 78.12 178 LYS A CA 1
ATOM 1457 C C . LYS A 1 178 ? 17.248 7.408 7.625 1.00 78.12 178 LYS A C 1
ATOM 1459 O O . LYS A 1 178 ? 18.095 8.248 7.915 1.00 78.12 178 LYS A O 1
ATOM 1464 N N . ARG A 1 179 ? 16.665 7.336 6.431 1.00 86.44 179 ARG A N 1
ATOM 1465 C CA . ARG A 1 179 ? 16.816 8.274 5.315 1.00 86.44 179 ARG A CA 1
ATOM 1466 C C . ARG A 1 179 ? 15.422 8.553 4.738 1.00 86.44 179 ARG A C 1
ATOM 1468 O O . ARG A 1 179 ? 14.564 7.685 4.902 1.00 86.44 179 ARG A O 1
ATOM 1475 N N . PRO A 1 180 ? 15.188 9.689 4.066 1.00 89.06 180 PRO A N 1
ATOM 1476 C CA . PRO A 1 180 ? 13.928 9.959 3.365 1.00 89.06 180 PRO A CA 1
ATOM 1477 C C . PRO A 1 180 ? 13.605 8.870 2.331 1.00 89.06 180 PRO A C 1
ATOM 1479 O O . PRO A 1 180 ? 14.528 8.303 1.732 1.00 89.06 180 PRO A O 1
ATOM 1482 N N . LEU A 1 181 ? 12.322 8.544 2.124 1.00 89.94 181 LEU A N 1
ATOM 1483 C CA . LEU A 1 181 ? 11.955 7.503 1.156 1.00 89.94 181 LEU A CA 1
ATOM 1484 C C . LEU A 1 181 ? 12.264 7.954 -0.270 1.00 89.94 181 LEU A C 1
ATOM 1486 O O . LEU A 1 181 ? 12.530 7.116 -1.131 1.00 89.94 181 LEU A O 1
ATOM 1490 N N . GLU A 1 182 ? 12.260 9.259 -0.530 1.00 88.44 182 GLU A N 1
ATOM 1491 C CA . GLU A 1 182 ? 12.569 9.809 -1.844 1.00 88.44 182 GLU A CA 1
ATOM 1492 C C . GLU A 1 182 ? 14.005 9.498 -2.263 1.00 88.44 182 GLU A C 1
ATOM 1494 O O . GLU A 1 182 ? 14.202 9.015 -3.373 1.00 88.44 182 GLU A O 1
ATOM 1499 N N . GLU A 1 183 ? 14.988 9.657 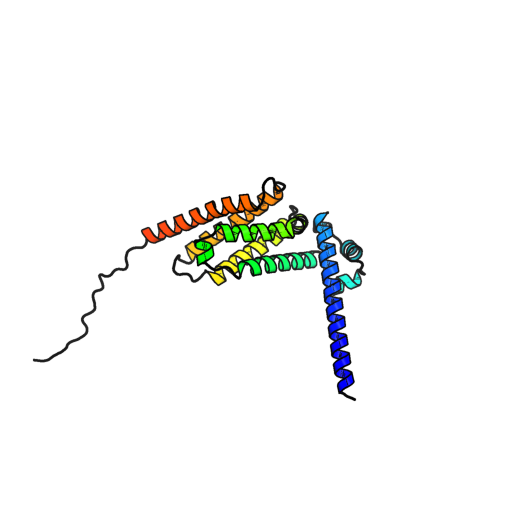-1.369 1.00 89.81 183 GLU A N 1
ATOM 1500 C CA . GLU A 1 183 ? 16.388 9.317 -1.672 1.00 89.81 183 GLU A CA 1
ATOM 1501 C C . GLU A 1 183 ? 16.542 7.832 -2.033 1.00 89.81 183 GLU A C 1
ATOM 1503 O O . GLU A 1 183 ? 17.196 7.475 -3.012 1.00 89.81 183 GLU A O 1
ATOM 1508 N N . VAL A 1 184 ? 15.900 6.951 -1.259 1.00 92.25 184 VAL A N 1
ATOM 1509 C CA . VAL A 1 184 ? 15.917 5.503 -1.518 1.00 92.25 184 VAL A CA 1
ATOM 1510 C C . VAL A 1 184 ? 15.222 5.175 -2.841 1.00 92.25 184 VAL A C 1
ATOM 1512 O O . VAL A 1 184 ? 15.653 4.288 -3.575 1.00 92.25 184 VAL A O 1
ATOM 1515 N N . SER A 1 185 ? 14.159 5.907 -3.163 1.00 91.88 185 SER A N 1
ATOM 1516 C CA . SER A 1 185 ? 13.378 5.730 -4.386 1.00 91.88 185 SER A CA 1
ATOM 1517 C C . SER A 1 185 ? 14.131 6.194 -5.633 1.00 91.88 185 SER A C 1
ATOM 1519 O O . SER A 1 185 ? 14.010 5.558 -6.678 1.00 91.88 185 SER A O 1
ATOM 1521 N N . GLU A 1 186 ? 14.940 7.250 -5.531 1.00 89.31 186 GLU A N 1
ATOM 1522 C CA . GLU A 1 186 ? 15.833 7.696 -6.606 1.00 89.31 186 GLU A CA 1
ATOM 1523 C C . GLU A 1 186 ? 16.915 6.652 -6.912 1.00 89.31 186 GLU A C 1
ATOM 1525 O O . GLU A 1 186 ? 17.101 6.273 -8.070 1.00 89.31 186 GLU A O 1
ATOM 1530 N N . GLU A 1 187 ? 17.591 6.129 -5.884 1.00 90.94 187 GLU A N 1
ATOM 1531 C CA . GLU A 1 187 ? 18.602 5.073 -6.042 1.00 90.94 187 GLU A CA 1
ATOM 1532 C C . GLU A 1 187 ? 17.991 3.798 -6.650 1.00 90.94 187 GLU A C 1
ATOM 1534 O O . GLU A 1 187 ? 18.551 3.190 -7.568 1.00 90.94 187 GLU A O 1
ATOM 1539 N N . LEU A 1 188 ? 16.802 3.417 -6.179 1.00 91.62 188 LEU A N 1
ATOM 1540 C CA . LEU A 1 188 ? 16.069 2.263 -6.681 1.00 91.62 188 LEU A CA 1
ATOM 1541 C C . LEU A 1 188 ? 15.649 2.429 -8.150 1.00 91.62 188 LEU A C 1
ATOM 1543 O O . LEU A 1 188 ? 15.787 1.485 -8.933 1.00 91.62 188 LEU A O 1
ATOM 1547 N N . ALA A 1 189 ? 15.198 3.625 -8.543 1.00 90.44 189 ALA A N 1
ATOM 1548 C CA . ALA A 1 189 ? 14.853 3.931 -9.929 1.00 90.44 189 ALA A CA 1
ATOM 1549 C C . ALA A 1 189 ? 16.045 3.689 -10.866 1.00 90.44 189 ALA A C 1
ATOM 1551 O O . ALA A 1 189 ? 15.881 3.087 -11.929 1.00 90.44 189 ALA A O 1
ATOM 1552 N N . VAL A 1 190 ? 17.252 4.095 -10.455 1.00 88.19 190 VAL A N 1
ATOM 1553 C CA . VAL A 1 190 ? 18.484 3.868 -11.225 1.00 88.19 190 VAL A CA 1
ATOM 1554 C C . VAL A 1 190 ? 18.758 2.374 -11.397 1.00 88.19 190 VAL A C 1
ATOM 1556 O O . VAL A 1 190 ? 18.969 1.925 -12.526 1.00 88.19 190 VAL A O 1
ATOM 1559 N N . LEU A 1 191 ? 18.722 1.598 -10.308 1.00 88.00 191 LEU A N 1
ATOM 1560 C CA . LEU A 1 191 ? 18.989 0.155 -10.341 1.00 88.00 191 LEU A CA 1
ATOM 1561 C C . LEU A 1 191 ? 18.019 -0.587 -11.266 1.00 88.00 191 LEU A C 1
ATOM 1563 O O . LEU A 1 191 ? 18.436 -1.384 -12.109 1.00 88.00 191 LEU A O 1
ATOM 1567 N N . MET A 1 192 ? 16.724 -0.311 -11.123 1.00 88.06 192 MET A N 1
ATOM 1568 C CA . MET A 1 192 ? 15.680 -0.999 -11.879 1.00 88.06 192 MET A CA 1
ATOM 1569 C C . MET A 1 192 ? 15.695 -0.598 -13.353 1.00 88.06 192 MET A C 1
ATOM 1571 O O . MET A 1 192 ? 15.594 -1.462 -14.224 1.00 88.06 192 MET A O 1
ATOM 1575 N N . PHE A 1 193 ? 15.878 0.691 -13.647 1.00 83.12 193 PHE A N 1
ATOM 1576 C CA . PHE A 1 193 ? 15.867 1.179 -15.021 1.00 83.12 193 PHE A CA 1
ATOM 1577 C C . PHE A 1 193 ? 17.099 0.727 -15.810 1.00 83.12 193 PHE A C 1
ATOM 1579 O O . PHE A 1 193 ? 16.969 0.256 -16.940 1.00 83.12 193 PHE A O 1
ATOM 1586 N N . GLN A 1 194 ? 18.294 0.800 -15.214 1.00 82.69 194 GLN A N 1
ATOM 1587 C CA . GLN A 1 194 ? 19.512 0.310 -15.866 1.00 82.69 194 GLN A CA 1
ATOM 1588 C C . GLN A 1 194 ? 19.478 -1.211 -16.069 1.00 82.69 194 GLN A C 1
ATOM 1590 O O . GLN A 1 194 ? 19.898 -1.689 -17.124 1.00 82.69 194 GLN A O 1
ATOM 1595 N N . GLY A 1 195 ? 18.933 -1.966 -15.107 1.00 82.25 195 GLY A N 1
ATOM 1596 C CA . GLY A 1 195 ? 18.734 -3.410 -15.237 1.00 82.25 195 GLY A CA 1
ATOM 1597 C C . GLY A 1 195 ? 17.786 -3.780 -16.384 1.00 82.25 195 GLY A C 1
ATOM 1598 O O . GLY A 1 195 ? 18.146 -4.588 -17.242 1.00 82.25 195 GLY A O 1
ATOM 1599 N N . ALA A 1 196 ? 16.608 -3.147 -16.445 1.00 78.38 196 ALA A N 1
ATOM 1600 C CA . ALA A 1 196 ? 15.620 -3.386 -17.498 1.00 78.38 196 ALA A CA 1
ATOM 1601 C C . ALA A 1 196 ? 16.146 -2.989 -18.889 1.00 78.38 196 ALA A C 1
ATOM 1603 O O . ALA A 1 196 ? 16.076 -3.779 -19.834 1.00 78.38 196 ALA A O 1
ATOM 1604 N N . LEU A 1 197 ? 16.744 -1.798 -19.014 1.00 78.81 197 LEU A N 1
ATOM 1605 C CA . LEU A 1 197 ? 17.312 -1.320 -20.276 1.00 78.81 197 LEU A CA 1
ATOM 1606 C C . LEU A 1 197 ? 18.445 -2.230 -20.775 1.00 78.81 197 LEU A C 1
ATOM 1608 O O . LEU A 1 197 ? 18.530 -2.508 -21.972 1.00 78.81 197 LEU A O 1
ATOM 1612 N N . GLY A 1 198 ? 19.294 -2.724 -19.868 1.00 84.38 198 GLY A N 1
ATOM 1613 C CA . GLY A 1 198 ? 20.366 -3.660 -20.204 1.00 84.38 198 GLY A CA 1
ATOM 1614 C C . GLY A 1 198 ? 19.850 -4.962 -20.828 1.00 84.38 198 GLY A C 1
ATOM 1615 O O . GLY A 1 198 ? 20.453 -5.468 -21.778 1.00 84.38 198 GLY A O 1
ATOM 1616 N N . LEU A 1 199 ? 18.713 -5.480 -20.351 1.00 83.06 199 LEU A N 1
ATOM 1617 C CA . LEU A 1 199 ? 18.079 -6.666 -20.928 1.00 83.06 199 LEU A CA 1
ATOM 1618 C C . LEU A 1 199 ? 17.485 -6.379 -22.313 1.00 83.06 199 LEU A C 1
ATOM 1620 O O . LEU A 1 199 ? 17.775 -7.118 -23.254 1.00 83.06 199 LEU A O 1
ATOM 1624 N N . VAL A 1 200 ? 16.731 -5.285 -22.464 1.00 81.19 200 VAL A N 1
ATOM 1625 C CA . VAL A 1 200 ? 16.139 -4.883 -23.756 1.00 81.19 200 VAL A CA 1
ATOM 1626 C C . VAL A 1 200 ? 17.219 -4.743 -24.833 1.00 81.19 200 VAL A C 1
ATOM 1628 O O . VAL A 1 200 ? 17.096 -5.303 -25.922 1.00 81.19 200 VAL A O 1
ATOM 1631 N N . GLN A 1 201 ? 18.334 -4.079 -24.517 1.00 83.12 201 GLN A N 1
ATOM 1632 C CA . GLN A 1 201 ? 19.460 -3.931 -25.446 1.00 83.12 201 GLN A CA 1
ATOM 1633 C C . GLN A 1 201 ? 20.093 -5.273 -25.837 1.00 83.12 201 GLN A C 1
ATOM 1635 O O . GLN A 1 201 ? 20.543 -5.437 -26.973 1.00 83.12 201 GLN A O 1
ATOM 1640 N N . LYS A 1 202 ? 20.159 -6.233 -24.908 1.00 84.25 202 LYS A N 1
ATOM 1641 C CA . LYS A 1 202 ? 20.687 -7.577 -25.175 1.00 84.25 202 LYS A CA 1
ATOM 1642 C C . LYS A 1 202 ? 19.773 -8.358 -26.124 1.00 84.25 202 LYS A C 1
ATOM 1644 O O . LYS A 1 202 ? 20.283 -9.004 -27.035 1.00 84.25 202 LYS A O 1
ATOM 1649 N N . ILE A 1 203 ? 18.456 -8.276 -25.934 1.00 82.00 203 ILE A N 1
ATOM 1650 C CA . ILE A 1 203 ? 17.458 -8.945 -26.786 1.00 82.00 203 ILE A CA 1
ATOM 1651 C C . ILE A 1 203 ? 17.501 -8.369 -28.206 1.00 82.00 203 ILE A C 1
ATOM 1653 O O . ILE A 1 203 ? 17.628 -9.115 -29.176 1.00 82.00 203 ILE A O 1
ATOM 1657 N N . GLN A 1 204 ? 17.507 -7.040 -28.333 1.00 77.81 204 GLN A N 1
ATOM 1658 C CA . GLN A 1 204 ? 17.551 -6.367 -29.635 1.00 77.81 204 GLN A CA 1
ATOM 1659 C C . GLN A 1 204 ? 18.826 -6.691 -30.426 1.00 77.81 204 GLN A C 1
ATOM 1661 O O . GLN A 1 204 ? 18.762 -6.903 -31.632 1.00 77.81 204 GLN A O 1
ATOM 1666 N N . LYS A 1 205 ? 19.985 -6.797 -29.761 1.00 77.12 205 LYS A N 1
ATOM 1667 C CA . LYS A 1 205 ? 21.246 -7.203 -30.413 1.00 77.12 205 LYS A CA 1
ATOM 1668 C C . LYS A 1 205 ? 21.254 -8.658 -30.890 1.00 77.12 205 LYS A C 1
ATOM 1670 O O . LYS A 1 205 ? 22.012 -8.980 -31.798 1.00 77.12 205 LYS A O 1
ATOM 1675 N N . ASN A 1 206 ? 20.445 -9.518 -30.275 1.00 68.38 206 ASN A N 1
ATOM 1676 C CA . ASN A 1 206 ? 20.377 -10.947 -30.579 1.00 68.38 206 ASN A CA 1
ATOM 1677 C C . ASN A 1 206 ? 19.213 -11.316 -31.511 1.00 68.38 206 ASN A C 1
ATOM 1679 O O . ASN A 1 206 ? 19.067 -12.488 -31.853 1.00 68.38 206 ASN A O 1
ATOM 1683 N N . THR A 1 207 ? 18.391 -10.347 -31.922 1.00 60.31 207 THR A N 1
ATOM 1684 C CA . THR A 1 207 ? 17.314 -10.581 -32.886 1.00 60.31 207 THR A CA 1
ATOM 1685 C C . THR A 1 207 ? 17.919 -10.591 -34.296 1.00 60.31 207 THR A C 1
ATOM 1687 O O . THR A 1 207 ? 18.502 -9.580 -34.697 1.00 60.31 207 THR A O 1
ATOM 1690 N N . PRO A 1 208 ? 17.854 -11.706 -35.052 1.00 53.28 208 PRO A N 1
ATOM 1691 C CA . PRO A 1 208 ? 18.361 -11.734 -36.420 1.00 53.28 208 PRO A CA 1
ATOM 1692 C C . PRO A 1 208 ? 17.601 -10.716 -37.278 1.00 53.28 208 PRO A C 1
ATOM 1694 O O . PRO A 1 208 ? 16.394 -10.537 -37.110 1.00 53.28 208 PRO A O 1
ATOM 1697 N N . ALA A 1 209 ? 18.309 -10.034 -38.185 1.00 54.09 209 ALA A N 1
ATOM 1698 C CA . ALA A 1 209 ? 17.676 -9.128 -39.140 1.00 54.09 209 ALA A CA 1
ATOM 1699 C C . ALA A 1 209 ? 16.561 -9.875 -39.894 1.00 54.09 209 ALA A C 1
ATOM 1701 O O . ALA A 1 209 ? 16.764 -11.049 -40.224 1.00 54.09 209 ALA A O 1
ATOM 1702 N N . PRO A 1 210 ? 15.405 -9.237 -40.167 1.00 50.00 210 PRO A N 1
ATOM 1703 C CA . PRO A 1 210 ? 14.379 -9.857 -40.989 1.00 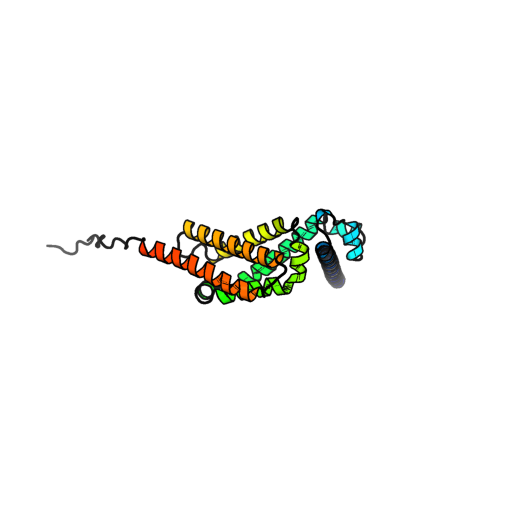50.00 210 PRO A CA 1
ATOM 1704 C C . PRO A 1 210 ? 15.021 -10.294 -42.302 1.00 50.00 210 PRO A C 1
ATOM 1706 O O . PRO A 1 210 ? 15.769 -9.533 -42.921 1.00 50.00 210 PRO A O 1
ATOM 1709 N N . ASP A 1 211 ? 14.775 -11.543 -42.679 1.00 57.78 211 ASP A N 1
ATOM 1710 C CA . ASP A 1 211 ? 15.299 -12.112 -43.906 1.00 57.78 211 ASP A CA 1
ATOM 1711 C C . ASP A 1 211 ? 14.655 -11.409 -45.107 1.00 57.78 211 ASP A C 1
ATOM 1713 O O . ASP A 1 211 ? 13.584 -11.776 -45.584 1.00 57.78 211 ASP A O 1
ATOM 1717 N N . LEU A 1 212 ? 15.311 -10.349 -45.578 1.00 53.81 212 LEU A N 1
ATOM 1718 C CA . LEU A 1 212 ? 14.934 -9.620 -46.786 1.00 53.81 212 LEU A CA 1
ATOM 1719 C C . LEU A 1 212 ? 15.339 -10.377 -48.067 1.00 53.81 212 LEU A C 1
ATOM 1721 O O . LEU A 1 212 ? 15.226 -9.814 -49.154 1.00 53.81 212 LEU A O 1
ATOM 1725 N N . SER A 1 213 ? 15.825 -11.626 -47.975 1.00 55.97 213 SER A N 1
ATOM 1726 C CA . SER A 1 213 ? 16.180 -12.436 -49.151 1.00 55.97 213 SER A CA 1
ATOM 1727 C C . SER A 1 213 ? 14.977 -13.082 -49.850 1.00 55.97 213 SER A C 1
ATOM 1729 O O . SER A 1 213 ? 15.123 -13.596 -50.960 1.00 55.97 213 SER A O 1
ATOM 1731 N N . GLY A 1 214 ? 13.772 -12.961 -49.282 1.00 54.41 214 GLY A N 1
ATOM 1732 C CA . GLY A 1 214 ? 12.514 -13.170 -49.999 1.00 54.41 214 GLY A CA 1
ATOM 1733 C C . GLY A 1 214 ? 12.242 -12.025 -50.977 1.00 54.41 214 GLY A C 1
ATOM 1734 O O . GLY A 1 214 ? 11.406 -11.164 -50.714 1.00 54.41 214 GLY A O 1
ATOM 1735 N N . GLY A 1 215 ? 12.985 -11.987 -52.088 1.00 48.28 215 GLY A N 1
ATOM 1736 C CA . GLY A 1 215 ? 12.686 -11.114 -53.224 1.00 48.28 215 GLY A CA 1
ATOM 1737 C C . GLY A 1 215 ? 11.255 -11.344 -53.736 1.00 48.28 215 GLY A C 1
ATOM 1738 O O . GLY A 1 215 ? 10.693 -12.414 -53.499 1.00 48.28 215 GLY A O 1
ATOM 1739 N N . PRO A 1 216 ? 10.641 -10.355 -54.410 1.00 44.22 216 PRO A N 1
ATOM 1740 C CA . PRO A 1 216 ? 9.268 -10.484 -54.880 1.00 44.22 216 PRO A CA 1
ATOM 1741 C C . PRO A 1 216 ? 9.152 -11.720 -55.776 1.00 44.22 216 PRO A C 1
ATOM 1743 O O . PRO A 1 216 ? 9.890 -11.841 -56.753 1.00 44.22 216 PRO A O 1
ATOM 1746 N N . GLU A 1 217 ? 8.235 -12.634 -55.444 1.00 52.50 217 GLU A N 1
ATOM 1747 C CA . GLU A 1 217 ? 7.761 -13.627 -56.405 1.00 52.50 217 GLU A CA 1
ATOM 1748 C C . GLU A 1 217 ? 7.260 -12.852 -57.627 1.00 52.50 217 GLU A C 1
ATOM 1750 O O . GLU A 1 217 ? 6.226 -12.178 -57.568 1.00 52.50 217 GLU A O 1
ATOM 1755 N N . GLU A 1 218 ? 8.021 -12.912 -58.724 1.00 47.09 218 GLU A N 1
ATOM 1756 C CA . GLU A 1 218 ? 7.584 -12.482 -60.047 1.00 47.09 218 GLU A CA 1
ATOM 1757 C C . GLU A 1 218 ? 6.376 -13.335 -60.453 1.00 47.09 218 GLU A C 1
ATOM 1759 O O . GLU A 1 218 ? 6.476 -14.355 -61.130 1.00 47.09 218 GLU A O 1
ATOM 1764 N N . SER A 1 219 ? 5.202 -12.914 -60.000 1.00 53.62 219 SER A N 1
ATOM 1765 C CA . SER A 1 219 ? 3.914 -13.310 -60.540 1.00 53.62 219 SER A CA 1
ATOM 1766 C C . SER A 1 219 ? 3.389 -12.124 -61.340 1.00 53.62 219 SER A C 1
ATOM 1768 O O . SER A 1 219 ? 2.956 -11.109 -60.796 1.00 53.62 219 SER A O 1
ATOM 1770 N N . GLY A 1 220 ? 3.494 -12.212 -62.663 1.00 41.19 220 GLY A N 1
ATOM 1771 C CA . GLY A 1 220 ? 3.022 -11.140 -63.530 1.00 41.19 220 GLY A CA 1
ATOM 1772 C C . GLY A 1 220 ? 3.586 -11.203 -64.933 1.00 41.19 220 GLY A C 1
ATOM 1773 O O . GLY A 1 220 ? 4.262 -10.275 -65.362 1.00 41.19 220 GLY A O 1
ATOM 1774 N N . ASP A 1 221 ? 3.281 -12.297 -65.626 1.00 52.94 221 ASP A N 1
ATOM 1775 C CA . ASP A 1 221 ? 3.244 -12.349 -67.083 1.00 52.94 221 ASP A CA 1
ATOM 1776 C C . ASP A 1 221 ? 2.481 -11.125 -67.627 1.00 52.94 221 ASP A C 1
ATOM 1778 O O . ASP A 1 221 ? 1.273 -10.980 -67.424 1.00 52.94 221 ASP A O 1
ATOM 1782 N N . TRP A 1 222 ? 3.208 -10.216 -68.279 1.00 49.19 222 TRP A N 1
ATOM 1783 C CA . TRP A 1 222 ? 2.639 -9.121 -69.052 1.00 49.19 222 TRP A CA 1
ATOM 1784 C C . TRP A 1 222 ? 3.325 -9.043 -70.421 1.00 49.19 222 TRP A C 1
ATOM 1786 O O . TRP A 1 222 ? 4.322 -8.339 -70.579 1.00 49.19 222 TRP A O 1
ATOM 1796 N N . ARG A 1 223 ? 2.649 -9.659 -71.407 1.00 43.97 223 ARG A N 1
ATOM 1797 C CA . ARG A 1 223 ? 2.591 -9.355 -72.860 1.00 43.97 223 ARG A CA 1
ATOM 1798 C C . ARG A 1 223 ? 3.319 -10.319 -73.810 1.00 43.97 223 ARG A C 1
ATOM 1800 O O . ARG A 1 223 ? 4.513 -10.200 -74.050 1.00 43.97 223 ARG A O 1
ATOM 1807 N N . GLU A 1 224 ? 2.495 -11.188 -74.404 1.00 50.25 224 GLU A N 1
ATOM 1808 C CA . GLU A 1 224 ? 2.349 -11.485 -75.845 1.00 50.25 224 GLU A CA 1
ATOM 1809 C C . GLU A 1 224 ? 3.535 -11.183 -76.781 1.00 50.25 224 GLU A C 1
ATOM 1811 O O . GLU A 1 224 ? 3.807 -10.017 -77.080 1.00 50.25 224 GLU A O 1
ATOM 1816 N N . VAL A 1 225 ? 4.079 -12.252 -77.386 1.00 45.56 225 VAL A N 1
ATOM 1817 C CA . VAL A 1 225 ? 4.190 -12.418 -78.854 1.00 45.56 225 VAL A CA 1
ATOM 1818 C C . VAL A 1 225 ? 3.970 -13.884 -79.222 1.00 45.56 225 VAL A C 1
ATOM 1820 O O . VAL A 1 225 ? 4.536 -14.746 -78.514 1.00 45.56 225 VAL A O 1
#

Secondary structure (DSSP, 8-state):
--HHHHHHHHHHHHHHHHHHHHHHHHHHHHHHHHHTTS-GGG--HHHHHHHTT--HHHHHHH-SSHHHHHHHHHHHHHHHHHHHHHT--HHHHHH-HHHHHHHHHHHHHHTHHHHHHH-STTTHHHHHHHHHHHHHHHHHHHHTT-TTS-HHHHHHHHHHHHHHHHHHHHHHHHTT-SS-HHHHHHHHHHHHHHHHHHHHHHHHHHSPPP-TT------------

Radius of gyration: 26.41 Å; Cα contacts (8 Å, |Δi|>4): 131; chains: 1; bounding box: 72×28×101 Å

Nearest PDB structures (foldseek):
  5ydp-assembly2_C-2  TM=5.562E-01  e=1.570E-04  Dietzia sp. DQ12-45-1b
  2qib-assembly1_B  TM=6.983E-01  e=4.034E-03  Streptomyces coelicolor A3(2)
  2eh3-assembly1_A-2  TM=6.601E-01  e=3.178E-03  Aquifex aeolicus VF5
  6ho6-assembly1_A  TM=6.497E-01  e=3.667E-03  Mycobacterium tuberculosis CDC1551
  3bni-assembly1_B  TM=6.346E-01  e=9.527E-03  Streptomyces coelicolor A3(2)

Solvent-accessible surface area (backbone atoms only — not comparable to full-atom values): 12933 Å² total; per-residue (Å²): 131,66,72,70,52,56,58,50,50,55,51,50,51,56,53,50,51,53,50,51,55,48,53,50,51,34,43,52,53,21,45,50,61,45,30,57,74,42,60,74,94,76,57,49,60,66,54,35,19,59,66,36,75,48,54,59,72,57,48,60,74,79,34,94,48,60,65,58,51,50,51,52,53,43,52,50,50,42,49,55,53,48,58,69,55,68,75,63,52,67,68,53,46,72,76,41,39,47,60,54,33,41,52,51,31,52,59,50,56,78,40,41,78,58,48,59,19,46,59,39,88,85,50,38,59,63,50,51,51,52,43,50,52,50,52,51,51,55,49,44,76,75,53,59,86,46,89,88,54,57,64,69,60,45,53,51,50,48,51,53,47,51,52,50,52,52,52,52,54,51,49,45,59,74,63,68,53,87,60,64,58,46,64,56,27,44,56,48,33,52,56,52,50,54,53,51,51,54,51,50,55,52,52,62,73,68,53,76,75,79,78,76,81,73,62,83,80,89,78,73,94,82,81,90,132

Mean predicted aligned error: 10.95 Å

pLDDT: mean 79.94, std 14.64, range [41.19, 97.88]

InterPro domains:
  IPR001647 DNA-binding HTH domain, TetR-type [PF00440] (27-65)
  IPR001647 DNA-binding HTH domain, TetR-type [PS50977] (21-81)
  IPR009057 Homedomain-like superfamily [SSF46689] (17-83)
  IPR039532 Transcriptional regulator TetR, C-terminal, Firmicutes type [PF14278] (97-192)
  IPR050624 Nucleoid occlusion factor SlmA/HTH-type transcriptional regulator [PTHR43479] (15-191)

Organism: NCBI:txid1526

Foldseek 3Di:
DPVVVVVVVVVVVVVVVVVVVLLLVLLLVQLQVVLLPDPLVPDFLVSSCVSSVHDSVVVVVPDPTSVRSVVVVLVVLLVVVLVLCLVDDPVCCLVPVLVVLLSVLCSCVVCVSRVNSQLDPVNVPPSLVSNLVSQLVSCCVRPCPPPLDDNVLVSVLSVVLSVLSSVQVSVCSVVVNPDRSSVVSNVSSVVSNVVSVVVSVVVVVPDDDPPPVPDDPPDDDDDDD

Sequence (225 aa):
MIEQSADREGRGQKHRDRRTDRTRKEILSAMFRLLGRKPLSQITVTEIAKEADINRKTFYTYYANPAAVQDEIEDELVRQFGAAIHDMDLETLMRRPEKFFMMLAKLVEKNLDFYGGLLTKEDLSSVLVKVMAMLKATFVERFGDQEYIDREHFDMVLDFAVAGLVAVYTEWFLQKQKRPLEEVSEELAVLMFQGALGLVQKIQKNTPAPDLSGGPEESGDWREV